Protein AF-A0A7S0WSQ5-F1 (afdb_monomer)

Mean predicted aligned error: 12.62 Å

InterPro domains:
  IPR000182 GNAT domain [PF00583] (104-214)
  IPR000182 GNAT domain [PS51186] (55-239)
  IPR016181 Acyl-CoA N-acyltransferase [SSF55729] (31-222)

Nearest PDB structures (foldseek):
  7kwj-assembly1_B  TM=7.063E-01  e=4.284E-10  Vibrio cholerae O1 biovar El Tor str. N16961
  7kwq-assembly1_A  TM=6.666E-01  e=1.105E-09  Vibrio cholerae O1 biovar El Tor str. N16961
  3owc-assembly2_B  TM=7.943E-01  e=2.949E-08  Pseudomonas aeruginosa PAO1
  4oae-assembly1_A  TM=7.159E-01  e=1.183E-07  Pseudomonas aeruginosa PAO1
  6wf5-assembly1_A  TM=6.940E-01  e=5.234E-06  Homo sapiens

Sequence (251 aa):
MIGSHRLPCVSYRRACYAPFSSAHPNVQCQQRARRQARVLCSAAAVDAGTEAGSVTIRPVTEKGELQHVARLRAEAYYEDDRSRFVETFKRQFVAQEVESLQQRTTPQKPGKAPPCECMVALSAEEQEVVGCIDIRLPARATGVHPQGVPPAEEGGVYILNVVVHEDRRGQGVGKALMRAAMARSFSAWQADALYTHVEADNEVAYRLYKSCGFEDHSEERKFSGATDLGRLVLLKALPPSAPAAAAPPPS

Secondary structure (DSSP, 8-state):
--------S------------------------------------------SS-EEEEE--SHHHHHHHHHHHHHHHTTT---TTHHHHHHHHHHHHHHHHHHHHS-SSTTSPPSEEEEEEEETTT--EEEEEEEEPPHHHHSSPPTTS-TT-TTEEEEEEEEE-GGGTTTTHHHHHHHHHHHHHHHHH--SEEEEEEETT-HHHHHHHHHTT-EE-GGG---TTS-STT-EEEEEEPPPPPPPPPPPPP-

Organism: NCBI:txid1034604

Structure (mmCIF, N/CA/C/O backbone):
data_AF-A0A7S0WSQ5-F1
#
_entry.id   AF-A0A7S0WSQ5-F1
#
loop_
_atom_site.group_PDB
_atom_site.id
_atom_site.type_symbol
_atom_site.label_atom_id
_atom_site.label_alt_id
_atom_site.label_comp_id
_atom_site.label_asym_id
_atom_site.label_entity_id
_atom_site.label_seq_id
_atom_site.pdbx_PDB_ins_code
_atom_site.Cartn_x
_atom_site.Cartn_y
_atom_site.Cartn_z
_atom_site.occupancy
_atom_site.B_iso_or_equiv
_atom_site.auth_seq_id
_atom_site.auth_comp_id
_atom_site.auth_asym_id
_atom_site.auth_atom_id
_atom_site.pdbx_PDB_model_num
ATOM 1 N N . MET A 1 1 ? 7.238 -15.782 36.004 1.00 29.31 1 MET A N 1
ATOM 2 C CA . MET A 1 1 ? 6.903 -16.443 34.726 1.00 29.31 1 MET A CA 1
ATOM 3 C C . MET A 1 1 ? 6.497 -15.353 33.750 1.00 29.31 1 MET A C 1
ATOM 5 O O . MET A 1 1 ? 5.408 -14.814 33.876 1.00 29.31 1 MET A O 1
ATOM 9 N N . ILE A 1 2 ? 7.433 -14.915 32.910 1.00 27.42 2 ILE A N 1
ATOM 10 C CA . ILE A 1 2 ? 7.270 -13.756 32.022 1.00 27.42 2 ILE A CA 1
ATOM 11 C C . ILE A 1 2 ? 6.805 -14.294 30.669 1.00 27.42 2 ILE A C 1
ATOM 13 O O . ILE A 1 2 ? 7.511 -15.085 30.046 1.00 27.42 2 ILE A O 1
ATOM 17 N N . GLY A 1 3 ? 5.588 -13.922 30.273 1.00 24.59 3 GLY A N 1
ATOM 18 C CA . GLY A 1 3 ? 4.990 -14.303 29.000 1.00 24.59 3 GLY A CA 1
ATOM 19 C C . GLY A 1 3 ? 5.747 -13.669 27.839 1.00 24.59 3 GLY A C 1
ATOM 20 O O . GLY A 1 3 ? 5.897 -12.453 27.769 1.00 24.59 3 GLY A O 1
ATOM 21 N N . SER A 1 4 ? 6.243 -14.517 26.944 1.00 27.22 4 SER A N 1
ATOM 22 C CA . SER A 1 4 ? 6.840 -14.129 25.671 1.00 27.22 4 SER A CA 1
ATOM 23 C C . SER A 1 4 ? 5.744 -13.537 24.777 1.00 27.22 4 SER A C 1
ATOM 25 O O . SER A 1 4 ? 4.830 -14.246 24.354 1.00 27.22 4 SER A O 1
ATOM 27 N N . HIS A 1 5 ? 5.794 -12.221 24.560 1.00 29.22 5 HIS A N 1
ATOM 28 C CA . HIS A 1 5 ? 4.875 -11.514 23.673 1.00 29.22 5 HIS A CA 1
ATOM 29 C C . HIS A 1 5 ? 5.175 -11.890 22.217 1.00 29.22 5 HIS A C 1
ATOM 31 O O . HIS A 1 5 ? 6.272 -11.653 21.710 1.00 29.22 5 HIS A O 1
ATOM 37 N N . ARG A 1 6 ? 4.186 -12.517 21.575 1.00 29.98 6 ARG A N 1
ATOM 38 C CA . ARG A 1 6 ? 4.167 -12.863 20.151 1.00 29.98 6 ARG A CA 1
ATOM 39 C C . ARG A 1 6 ? 3.924 -11.594 19.329 1.00 29.98 6 ARG A C 1
ATOM 41 O O . ARG A 1 6 ? 3.044 -10.816 19.676 1.00 29.98 6 ARG A O 1
ATOM 48 N N . LEU A 1 7 ? 4.683 -11.419 18.250 1.00 27.48 7 LEU A N 1
ATOM 49 C CA . LEU A 1 7 ? 4.465 -10.402 17.219 1.00 27.48 7 LEU A CA 1
ATOM 50 C C . LEU A 1 7 ? 4.028 -11.121 15.934 1.00 27.48 7 LEU A C 1
ATOM 52 O O . LEU A 1 7 ? 4.832 -11.899 15.417 1.00 27.48 7 LEU A O 1
ATOM 56 N N . PRO A 1 8 ? 2.822 -10.874 15.402 1.00 31.22 8 PRO A N 1
ATOM 57 C CA . PRO A 1 8 ? 2.526 -11.123 14.002 1.00 31.22 8 PRO A CA 1
ATOM 58 C C . PRO A 1 8 ? 2.349 -9.803 13.228 1.00 31.22 8 PRO A C 1
ATOM 60 O O . PRO A 1 8 ? 1.837 -8.818 13.747 1.00 31.22 8 PRO A O 1
ATOM 63 N N . CYS A 1 9 ? 2.759 -9.842 11.960 1.00 26.73 9 CYS A N 1
ATOM 64 C CA . CYS A 1 9 ? 2.595 -8.842 10.900 1.00 26.73 9 CYS A CA 1
ATOM 65 C C . CYS A 1 9 ? 3.430 -7.541 10.941 1.00 26.73 9 CYS A C 1
ATOM 67 O O . CYS A 1 9 ? 3.243 -6.630 11.738 1.00 26.73 9 CYS A O 1
ATOM 69 N N . VAL A 1 10 ? 4.272 -7.440 9.903 1.00 34.59 10 VAL A N 1
ATOM 70 C CA . VAL A 1 10 ? 5.041 -6.281 9.429 1.00 34.59 10 VAL A CA 1
ATOM 71 C C . VAL A 1 10 ? 6.219 -5.913 10.326 1.00 34.59 10 VAL A C 1
ATOM 73 O O . VAL A 1 10 ? 6.141 -5.105 11.246 1.00 34.59 10 VAL A O 1
ATOM 76 N N . SER A 1 11 ? 7.371 -6.485 9.975 1.00 28.78 11 SER A N 1
ATOM 77 C CA . SER A 1 11 ? 8.701 -6.072 10.417 1.00 28.78 11 SER A CA 1
ATOM 78 C C . SER A 1 11 ? 8.912 -4.549 10.301 1.00 28.78 11 SER A C 1
ATOM 80 O O . SER A 1 11 ? 9.511 -4.053 9.348 1.00 28.78 11 SER A O 1
ATOM 82 N N . TYR A 1 12 ? 8.561 -3.818 11.358 1.00 29.83 12 TYR A N 1
ATOM 83 C CA . TYR A 1 12 ? 9.266 -2.614 11.794 1.00 29.83 12 TYR A CA 1
ATOM 84 C C . TYR A 1 12 ? 10.523 -3.047 12.574 1.00 29.83 12 TYR A C 1
ATOM 86 O O . TYR A 1 12 ? 10.759 -2.660 13.719 1.00 29.83 12 TYR A O 1
ATOM 94 N N . ARG A 1 13 ? 11.368 -3.911 11.987 1.00 25.02 13 ARG A N 1
ATOM 95 C CA . ARG A 1 13 ? 12.716 -4.106 12.529 1.00 25.02 13 ARG A CA 1
ATOM 96 C C . ARG A 1 13 ? 13.475 -2.801 12.324 1.00 25.02 13 ARG A C 1
ATOM 98 O O . ARG A 1 13 ? 13.777 -2.439 11.194 1.00 25.02 13 ARG A O 1
ATOM 105 N N . ARG A 1 14 ? 13.757 -2.122 13.444 1.00 27.03 14 ARG A N 1
ATOM 106 C CA . ARG A 1 14 ? 14.835 -1.142 13.667 1.00 27.03 14 ARG A CA 1
ATOM 107 C C . ARG A 1 14 ? 15.823 -1.058 12.491 1.00 27.03 14 ARG A C 1
ATOM 109 O O . ARG A 1 14 ? 16.858 -1.718 12.498 1.00 27.03 14 ARG A O 1
ATOM 116 N N . ALA A 1 15 ? 15.533 -0.192 11.529 1.00 24.61 15 ALA A N 1
ATOM 117 C CA . ALA A 1 15 ? 16.529 0.356 10.627 1.00 24.61 15 ALA A CA 1
ATOM 118 C C . ALA A 1 15 ? 16.772 1.804 11.071 1.00 24.61 15 ALA A C 1
ATOM 120 O O . ALA A 1 15 ? 16.002 2.705 10.767 1.00 24.61 15 ALA A O 1
ATOM 121 N N . CYS A 1 16 ? 17.824 1.967 11.875 1.00 25.77 16 CYS A N 1
ATOM 122 C CA . CYS A 1 16 ? 18.629 3.182 12.000 1.00 25.77 16 CYS A CA 1
ATOM 123 C C . CYS A 1 16 ? 17.903 4.504 12.331 1.00 25.77 16 CYS A C 1
ATOM 125 O O . CYS A 1 16 ? 17.900 5.430 11.529 1.00 25.77 16 CYS A O 1
ATOM 127 N N . TYR A 1 17 ? 17.428 4.655 13.572 1.00 24.66 17 TYR A N 1
ATOM 128 C CA . TYR A 1 17 ? 17.437 5.969 14.231 1.00 24.66 17 TYR A CA 1
ATOM 129 C C . TYR A 1 17 ? 18.729 6.066 15.051 1.00 24.66 17 TYR A C 1
ATOM 131 O O . TYR A 1 17 ? 18.824 5.510 16.145 1.00 24.66 17 TYR A O 1
ATOM 139 N N . A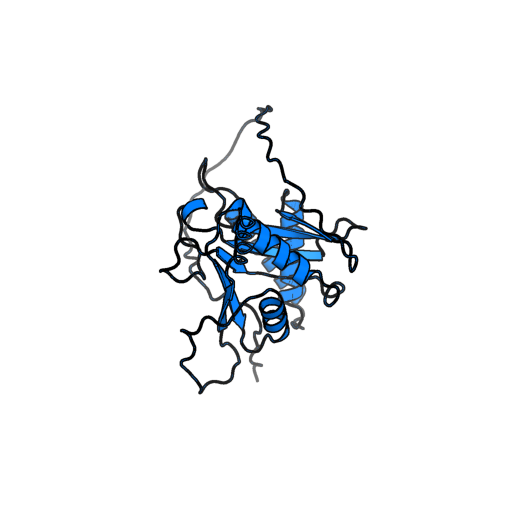LA A 1 18 ? 19.752 6.718 14.499 1.00 25.06 18 ALA A N 1
ATOM 140 C CA . ALA A 1 18 ? 20.847 7.245 15.306 1.00 25.06 18 ALA A CA 1
ATOM 141 C C . ALA A 1 18 ? 20.402 8.617 15.851 1.00 25.06 18 ALA A C 1
ATOM 143 O O . ALA A 1 18 ? 19.871 9.418 15.078 1.00 25.06 18 ALA A O 1
ATOM 144 N N . PRO A 1 19 ? 20.565 8.911 17.152 1.00 25.50 19 PRO A N 1
ATOM 145 C CA . PRO A 1 19 ? 20.177 10.201 17.703 1.00 25.50 19 PRO A CA 1
ATOM 146 C C . PRO A 1 19 ? 21.179 11.267 17.249 1.00 25.50 19 PRO A C 1
ATOM 148 O O . PRO A 1 19 ? 22.351 11.224 17.619 1.00 25.50 19 PRO A O 1
ATOM 151 N N . PHE A 1 20 ? 20.724 12.235 16.452 1.00 26.08 20 PHE A N 1
ATOM 152 C CA . PHE A 1 20 ? 21.489 13.456 16.221 1.00 26.08 20 PHE A CA 1
ATOM 153 C C . PHE A 1 20 ? 21.273 14.388 17.418 1.00 26.08 20 PHE A C 1
ATOM 155 O O . PHE A 1 20 ? 20.157 14.831 17.692 1.00 26.08 20 PHE A O 1
ATOM 162 N N . SER A 1 21 ? 22.346 14.613 18.173 1.00 25.95 21 SER A N 1
ATOM 163 C CA . SER A 1 21 ? 22.372 15.464 19.359 1.00 25.95 21 SER A CA 1
ATOM 164 C C . SER A 1 21 ? 22.319 16.947 18.983 1.00 25.95 21 SER A C 1
ATOM 166 O O . SER A 1 21 ? 23.101 17.410 18.161 1.00 25.95 21 SER A O 1
ATOM 168 N N . SER A 1 22 ? 21.420 17.663 19.665 1.00 27.59 22 SER A N 1
ATOM 169 C CA . SER A 1 22 ? 21.508 19.059 20.128 1.00 27.59 22 SER A CA 1
ATOM 170 C C . SER A 1 22 ? 22.076 20.140 19.193 1.00 27.59 22 SER A C 1
ATOM 172 O O . SER A 1 22 ? 23.289 20.266 19.060 1.00 27.59 22 SER A O 1
ATOM 174 N N . ALA A 1 23 ? 21.206 21.051 18.744 1.00 25.94 23 ALA A N 1
ATOM 175 C CA . ALA A 1 23 ? 21.328 22.492 19.019 1.00 25.94 23 ALA A CA 1
ATOM 176 C C . ALA A 1 23 ? 20.138 23.256 18.409 1.00 25.94 23 ALA A C 1
ATOM 178 O O . ALA A 1 23 ? 19.983 23.326 17.193 1.00 25.94 23 ALA A O 1
ATOM 179 N N . HIS A 1 24 ? 19.312 23.864 19.262 1.00 25.75 24 HIS A N 1
ATOM 180 C CA . HIS A 1 24 ? 18.508 25.028 18.879 1.00 25.75 24 HIS A CA 1
ATOM 181 C C . HIS A 1 24 ? 19.411 26.274 18.862 1.00 25.75 24 HIS A C 1
ATOM 183 O O . HIS A 1 24 ? 20.369 26.335 19.636 1.00 25.75 24 HIS A O 1
ATOM 189 N N . PRO A 1 25 ? 19.086 27.290 18.044 1.00 29.23 25 PRO A N 1
ATOM 190 C CA . PRO A 1 25 ? 18.385 28.434 18.629 1.00 29.23 25 PRO A CA 1
ATOM 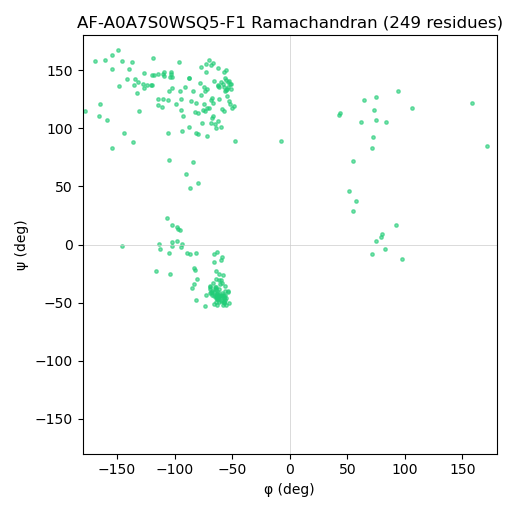191 C C . PRO A 1 25 ? 17.278 29.058 17.751 1.00 29.23 25 PRO A C 1
ATOM 193 O O . PRO A 1 25 ? 17.389 29.179 16.539 1.00 29.23 25 PRO A O 1
ATOM 196 N N . ASN A 1 26 ? 16.220 29.469 18.456 1.00 23.97 26 ASN A N 1
ATOM 197 C CA . ASN A 1 26 ? 15.433 30.707 18.359 1.00 23.97 26 ASN A CA 1
ATOM 198 C C . ASN A 1 26 ? 14.992 31.316 17.002 1.00 23.97 26 ASN A C 1
ATOM 200 O O . ASN A 1 26 ? 15.761 31.958 16.303 1.00 23.97 26 ASN A O 1
ATOM 204 N N . VAL A 1 27 ? 13.662 31.281 16.820 1.00 25.94 27 VAL A N 1
ATOM 205 C CA . VAL A 1 27 ? 12.727 32.435 16.817 1.00 25.94 27 VAL A CA 1
ATOM 206 C C . VAL A 1 27 ? 12.660 33.404 15.616 1.00 25.94 27 VAL A C 1
ATOM 208 O O . VAL A 1 27 ? 13.595 34.110 15.272 1.00 25.94 27 VAL A O 1
ATOM 211 N N . GLN A 1 28 ? 11.398 33.536 15.174 1.00 23.83 28 GLN A N 1
ATOM 212 C CA . GLN A 1 28 ? 10.678 34.698 14.625 1.00 23.83 28 GLN A CA 1
ATOM 213 C C . GLN A 1 28 ? 10.589 34.949 13.111 1.00 23.83 28 GLN A C 1
ATOM 215 O O . GLN A 1 28 ? 11.564 35.125 12.398 1.00 23.83 28 GLN A O 1
ATOM 220 N N . CYS A 1 29 ? 9.325 35.213 12.750 1.00 21.28 29 CYS A N 1
ATOM 221 C CA . CYS A 1 29 ? 8.840 36.354 11.964 1.00 21.28 29 CYS A CA 1
ATOM 222 C C . CYS A 1 29 ? 8.417 36.128 10.500 1.00 21.28 29 CYS A C 1
ATOM 224 O O . CYS A 1 29 ? 9.234 35.920 9.618 1.00 21.28 29 CYS A O 1
ATOM 226 N N . GLN A 1 30 ? 7.116 36.401 10.296 1.00 24.98 30 GLN A N 1
ATOM 227 C CA . GLN A 1 30 ? 6.469 37.021 9.123 1.00 24.98 30 GLN A CA 1
ATOM 228 C C . GLN A 1 30 ? 6.137 36.082 7.950 1.00 24.98 30 GLN A C 1
ATOM 230 O O . GLN A 1 30 ? 6.994 35.506 7.304 1.00 24.98 30 GLN A O 1
ATOM 235 N N . GLN A 1 31 ? 4.864 35.719 7.758 1.00 24.16 31 GLN A N 1
ATOM 236 C CA . GLN A 1 31 ? 3.776 36.496 7.134 1.00 24.16 31 GLN A CA 1
ATOM 237 C C . GLN A 1 31 ? 3.984 36.822 5.641 1.00 24.16 31 GLN A C 1
ATOM 239 O O . GLN A 1 31 ? 4.889 37.552 5.270 1.00 24.16 31 GLN A O 1
ATOM 244 N N . ARG A 1 32 ? 2.974 36.400 4.855 1.00 22.05 32 ARG A N 1
ATOM 245 C CA . ARG A 1 32 ? 2.567 36.838 3.501 1.00 22.05 32 ARG A CA 1
ATOM 246 C C . ARG A 1 32 ? 3.416 36.382 2.304 1.00 22.05 32 ARG A C 1
ATOM 248 O O . ARG A 1 32 ? 4.389 37.024 1.951 1.00 22.05 32 ARG A O 1
ATOM 255 N N . ALA A 1 33 ? 2.856 35.446 1.531 1.00 22.33 33 ALA A N 1
ATOM 256 C CA . ALA A 1 33 ? 2.500 35.702 0.127 1.00 22.33 33 ALA A CA 1
ATOM 257 C C . ALA A 1 33 ? 1.563 34.606 -0.419 1.00 22.33 33 ALA A C 1
ATOM 259 O O . ALA A 1 33 ? 1.952 33.463 -0.638 1.00 22.33 33 ALA A O 1
ATOM 260 N N . ARG A 1 34 ? 0.302 34.979 -0.664 1.00 24.59 34 ARG A N 1
ATOM 261 C CA . ARG A 1 34 ? -0.587 34.286 -1.605 1.00 24.59 34 ARG A CA 1
ATOM 262 C C . ARG A 1 34 ? -0.099 34.595 -3.026 1.00 24.59 34 ARG A C 1
ATOM 264 O O . ARG A 1 34 ? 0.035 35.776 -3.326 1.00 24.59 34 ARG A O 1
ATOM 271 N N . ARG A 1 35 ? 0.007 33.586 -3.899 1.00 20.69 35 ARG A N 1
ATOM 272 C CA . ARG A 1 35 ? -0.681 33.482 -5.213 1.00 20.69 35 ARG A CA 1
ATOM 273 C C . ARG A 1 35 ? 0.041 32.513 -6.165 1.00 20.69 35 ARG A C 1
ATOM 275 O O . ARG A 1 35 ? 1.173 32.739 -6.550 1.00 20.69 35 ARG A O 1
ATOM 282 N N . GLN A 1 36 ? -0.737 31.513 -6.585 1.00 25.30 36 GLN A N 1
ATOM 283 C CA . GLN A 1 36 ? -0.840 30.959 -7.941 1.00 25.30 36 GLN A CA 1
ATOM 284 C C . GLN A 1 36 ? 0.399 30.317 -8.588 1.00 25.30 36 GLN A C 1
ATOM 286 O O . GLN A 1 36 ? 1.209 30.981 -9.216 1.00 25.30 36 GLN A O 1
ATOM 291 N N . ALA A 1 37 ? 0.377 28.984 -8.635 1.00 22.08 37 ALA A N 1
ATOM 292 C CA . ALA A 1 37 ? 0.707 28.234 -9.846 1.00 22.08 37 ALA A CA 1
ATOM 293 C C . ALA A 1 37 ? -0.197 26.993 -9.901 1.00 22.08 37 ALA A C 1
ATOM 295 O O . ALA A 1 37 ? 0.033 25.982 -9.243 1.00 22.08 37 ALA A O 1
ATOM 296 N N . ARG A 1 38 ? -1.303 27.129 -10.634 1.00 24.83 38 ARG A N 1
ATOM 297 C CA . ARG A 1 38 ? -2.255 26.064 -10.947 1.00 24.83 38 ARG A CA 1
ATOM 298 C C . ARG A 1 38 ? -1.642 25.262 -12.096 1.00 24.83 38 ARG A C 1
ATOM 300 O O . ARG A 1 38 ? -1.768 25.673 -13.243 1.00 24.83 38 ARG A O 1
ATOM 307 N N . VAL A 1 39 ? -0.949 24.167 -11.797 1.00 24.73 39 VAL A N 1
ATOM 308 C CA . VAL A 1 39 ? -0.574 23.180 -12.820 1.00 24.73 39 VAL A CA 1
ATOM 309 C C . VAL A 1 39 ? -1.671 22.125 -12.835 1.00 24.73 39 VAL A C 1
ATOM 311 O O . VAL A 1 39 ? -1.889 21.410 -11.860 1.00 24.73 39 VAL A O 1
ATOM 314 N N . LEU A 1 40 ? -2.429 22.126 -13.927 1.00 23.92 40 LEU A N 1
ATOM 315 C CA . LEU A 1 40 ? -3.509 21.194 -14.216 1.00 23.92 40 LEU A CA 1
ATOM 316 C C . LEU A 1 40 ? -2.932 19.777 -14.312 1.00 23.92 40 LEU A C 1
ATOM 318 O O . LEU A 1 40 ? -2.279 19.434 -15.290 1.00 23.92 40 LEU A O 1
ATOM 322 N N . CYS A 1 41 ? -3.186 18.960 -13.296 1.00 21.55 41 CYS A N 1
ATOM 323 C CA . CYS A 1 41 ? -3.049 17.516 -13.394 1.00 21.55 41 CYS A CA 1
ATOM 324 C C . CYS A 1 41 ? -4.398 17.001 -13.911 1.00 21.55 41 CYS A C 1
ATOM 326 O O . CYS A 1 41 ? -5.372 16.973 -13.157 1.00 21.55 41 CYS A O 1
ATOM 328 N N . SER A 1 42 ? -4.503 16.678 -15.202 1.00 25.00 42 SER A N 1
ATOM 329 C CA . SER A 1 42 ? -5.686 15.981 -15.708 1.00 25.00 42 SER A CA 1
ATOM 330 C C . SER A 1 42 ? -5.632 14.545 -15.193 1.00 25.00 42 SER A C 1
ATOM 332 O O . SER A 1 42 ? -4.991 13.676 -15.783 1.00 25.00 42 SER A O 1
ATOM 334 N N . ALA A 1 43 ? -6.280 14.305 -14.057 1.00 28.66 43 ALA A N 1
ATOM 335 C CA . ALA A 1 43 ? -6.676 12.967 -13.668 1.00 28.66 43 ALA A CA 1
ATOM 336 C C . ALA A 1 43 ? -7.697 12.492 -14.707 1.00 28.66 43 ALA A C 1
ATOM 338 O O . ALA A 1 43 ? -8.855 12.904 -14.682 1.00 28.66 43 ALA A O 1
ATOM 339 N N . ALA A 1 44 ? -7.257 11.672 -15.659 1.00 26.05 44 ALA A N 1
ATOM 340 C CA . ALA A 1 44 ? -8.187 10.846 -16.404 1.00 26.05 44 ALA A CA 1
ATOM 341 C C . ALA A 1 44 ? -8.792 9.871 -15.389 1.00 26.05 44 ALA A C 1
ATOM 343 O O . ALA A 1 44 ? -8.119 8.960 -14.904 1.00 26.05 44 ALA A O 1
ATOM 344 N N . ALA A 1 45 ? -10.032 10.152 -14.997 1.00 31.05 45 ALA A N 1
ATOM 345 C CA . ALA A 1 45 ? -10.865 9.237 -14.248 1.00 31.05 45 ALA A CA 1
ATOM 346 C C . ALA A 1 45 ? -10.978 7.944 -15.060 1.00 31.05 45 ALA A C 1
ATOM 348 O O . ALA A 1 45 ? -11.506 7.944 -16.171 1.00 31.05 45 ALA A O 1
ATOM 349 N N . VAL A 1 46 ? -10.433 6.856 -14.526 1.00 36.50 46 VAL A N 1
ATOM 350 C CA . VAL A 1 46 ? -10.754 5.520 -15.014 1.00 36.50 46 VAL A CA 1
ATOM 351 C C . VAL A 1 46 ? -12.069 5.121 -14.366 1.00 36.50 46 VAL A C 1
ATOM 353 O O . VAL A 1 46 ? -12.112 4.703 -13.211 1.00 36.50 46 VAL A O 1
ATOM 356 N N . ASP A 1 47 ? -13.141 5.343 -15.117 1.00 33.53 47 ASP A N 1
ATOM 357 C CA . ASP A 1 47 ? -14.453 4.785 -14.843 1.00 33.53 47 ASP A CA 1
ATOM 358 C C . ASP A 1 47 ? -14.436 3.297 -15.220 1.00 33.53 47 ASP A C 1
ATOM 360 O O . ASP A 1 47 ? -14.113 2.925 -16.350 1.00 33.53 47 ASP A O 1
ATOM 364 N N . ALA A 1 48 ? -14.714 2.442 -14.242 1.00 34.19 48 ALA A N 1
ATOM 365 C CA . ALA A 1 48 ? -14.953 1.019 -14.433 1.00 34.19 48 ALA A CA 1
ATOM 366 C C . ALA A 1 48 ? -15.824 0.530 -13.272 1.00 34.19 48 ALA A C 1
ATOM 368 O O . ALA A 1 48 ? -15.332 0.036 -12.254 1.00 34.19 48 ALA A O 1
ATOM 369 N N . GLY A 1 49 ? -17.133 0.734 -13.416 1.00 31.02 49 GLY A N 1
ATOM 370 C CA . GLY A 1 49 ? -18.133 0.312 -12.448 1.00 31.02 49 GLY A CA 1
ATOM 371 C C . GLY A 1 49 ? -18.151 -1.200 -12.208 1.00 31.02 49 GLY A C 1
ATOM 372 O O . GLY A 1 49 ? -18.055 -1.999 -13.137 1.00 31.02 49 GLY A O 1
ATOM 373 N N . THR A 1 50 ? -18.316 -1.579 -10.941 1.00 34.00 50 THR A N 1
ATOM 374 C CA . THR A 1 50 ? -19.172 -2.678 -10.460 1.00 34.00 50 THR A CA 1
ATOM 375 C C . THR A 1 50 ? -19.339 -2.481 -8.950 1.00 34.00 50 THR A C 1
ATOM 377 O O . THR A 1 50 ? -18.349 -2.430 -8.221 1.00 34.00 50 THR A O 1
ATOM 380 N N . GLU A 1 51 ? -20.581 -2.330 -8.489 1.00 45.50 51 GLU A N 1
ATOM 381 C CA . GLU A 1 51 ? -20.912 -2.078 -7.087 1.00 45.50 51 GLU A CA 1
ATOM 382 C C . GLU A 1 51 ? -20.695 -3.308 -6.195 1.00 45.50 51 GLU A C 1
ATOM 384 O O . GLU A 1 51 ? -21.356 -4.334 -6.341 1.00 45.50 51 GLU A O 1
ATOM 389 N N . ALA A 1 52 ? -19.781 -3.159 -5.238 1.00 36.84 52 ALA A N 1
ATOM 390 C CA . ALA A 1 52 ? -19.818 -3.759 -3.908 1.00 36.84 52 ALA A CA 1
ATOM 391 C C . ALA A 1 52 ? -18.897 -2.906 -3.017 1.00 36.84 52 ALA A C 1
ATOM 393 O O . ALA A 1 52 ? -17.682 -2.902 -3.207 1.00 36.84 52 ALA A O 1
ATOM 394 N N . GLY A 1 53 ? -19.497 -2.118 -2.117 1.00 56.41 53 GLY A N 1
ATOM 395 C CA . GLY A 1 53 ? -18.819 -1.139 -1.260 1.00 56.41 53 GLY A CA 1
ATOM 396 C C . GLY A 1 53 ? -18.315 0.081 -2.036 1.00 56.41 53 GLY A C 1
ATOM 397 O O . GLY A 1 53 ? -17.147 0.126 -2.407 1.00 56.41 53 GLY A O 1
ATOM 398 N N . SER A 1 54 ? -19.175 1.076 -2.283 1.00 79.44 54 SER A N 1
ATOM 399 C CA . SER A 1 54 ? -18.803 2.305 -2.998 1.00 79.44 54 SER A CA 1
ATOM 400 C C . SER A 1 54 ? -17.684 3.040 -2.249 1.00 79.44 54 SER A C 1
ATOM 402 O O . SER A 1 54 ? -17.884 3.680 -1.213 1.00 79.44 54 SER A O 1
ATOM 404 N N . VAL A 1 55 ? -16.456 2.878 -2.743 1.00 93.56 55 VAL A N 1
ATOM 405 C CA . VAL A 1 55 ? -15.285 3.586 -2.237 1.00 93.56 55 VAL A CA 1
ATOM 406 C C . VAL A 1 55 ? -14.660 4.403 -3.348 1.00 93.56 55 VAL A C 1
ATOM 408 O O . VAL A 1 55 ? -14.489 3.928 -4.470 1.00 93.56 55 VAL A O 1
ATOM 411 N N . THR A 1 56 ? -14.276 5.628 -3.015 1.00 95.19 56 THR A N 1
ATOM 412 C CA .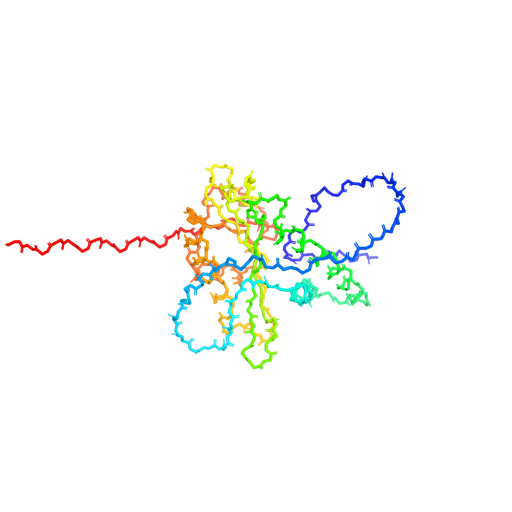 THR A 1 56 ? -13.475 6.470 -3.901 1.00 95.19 56 THR A CA 1
ATOM 413 C C . THR A 1 56 ? -12.015 6.292 -3.533 1.00 95.19 56 THR A C 1
ATOM 415 O O . THR A 1 56 ? -11.645 6.485 -2.376 1.00 95.19 56 THR A O 1
ATOM 418 N N . ILE A 1 57 ? -11.175 5.931 -4.504 1.00 97.12 57 ILE A N 1
ATOM 419 C CA . ILE A 1 57 ? -9.747 5.711 -4.267 1.00 97.12 57 ILE A CA 1
ATOM 420 C C . ILE A 1 57 ? -8.928 6.814 -4.918 1.00 97.12 57 ILE A C 1
ATOM 422 O O . ILE A 1 57 ? -9.024 7.051 -6.121 1.00 97.12 57 ILE A O 1
ATOM 426 N N . ARG A 1 58 ? -8.088 7.474 -4.120 1.00 96.19 58 ARG A N 1
ATOM 427 C CA . ARG A 1 58 ? -7.201 8.541 -4.595 1.00 96.19 58 ARG A CA 1
ATOM 428 C C . ARG A 1 58 ? -5.962 8.694 -3.713 1.00 96.19 58 ARG A C 1
ATOM 430 O O . ARG A 1 58 ? -5.972 8.226 -2.575 1.00 96.19 58 ARG A O 1
ATOM 437 N N . PRO A 1 59 ? -4.904 9.368 -4.199 1.00 97.00 59 PRO A N 1
ATOM 438 C CA . PRO A 1 59 ? -3.820 9.818 -3.337 1.00 97.00 59 PRO A CA 1
ATOM 439 C C . PRO A 1 59 ? -4.336 10.690 -2.185 1.00 97.00 59 PRO A C 1
ATOM 441 O O . PRO A 1 59 ? -5.337 11.405 -2.330 1.00 97.00 59 PRO A O 1
ATOM 444 N N . VAL A 1 60 ? -3.632 10.649 -1.057 1.00 95.69 60 VAL A N 1
ATOM 445 C CA . VAL A 1 60 ? -3.835 11.596 0.042 1.00 95.69 60 VAL A CA 1
ATOM 446 C C . VAL A 1 60 ? -3.543 13.015 -0.446 1.00 95.69 60 VAL A C 1
ATOM 448 O O . VAL A 1 60 ? -2.548 13.259 -1.129 1.00 95.69 60 VAL A O 1
ATOM 451 N N . THR A 1 61 ? -4.414 13.954 -0.085 1.00 90.25 61 THR A N 1
ATOM 452 C CA . THR A 1 61 ? -4.335 15.360 -0.509 1.00 90.25 61 THR A CA 1
ATOM 453 C C . THR A 1 61 ? -4.113 16.325 0.647 1.00 90.25 61 THR A C 1
ATOM 455 O O . THR A 1 61 ? -3.578 17.415 0.440 1.00 90.25 61 THR A O 1
ATOM 458 N N . GLU A 1 62 ? -4.463 15.927 1.869 1.00 88.88 62 GLU A N 1
ATOM 459 C CA . GLU A 1 62 ? -4.358 16.784 3.044 1.00 88.88 62 GLU A CA 1
ATOM 460 C C . GLU A 1 62 ? -3.792 16.056 4.264 1.00 88.88 62 GLU A C 1
ATOM 462 O O . GLU A 1 62 ? -3.862 14.837 4.411 1.00 88.88 62 GLU A O 1
ATOM 467 N N . LYS A 1 63 ? -3.237 16.838 5.194 1.00 86.75 63 LYS A N 1
ATOM 468 C CA . LYS A 1 63 ? -2.628 16.307 6.418 1.00 86.75 63 LYS A CA 1
ATOM 469 C C . LYS A 1 63 ? -3.642 15.599 7.328 1.00 86.75 63 LYS A C 1
ATOM 471 O O . LYS A 1 63 ? -3.256 14.686 8.054 1.00 86.75 63 LYS A O 1
ATOM 476 N N . GLY A 1 64 ? -4.912 16.014 7.301 1.00 90.00 64 GLY A N 1
ATOM 477 C CA . GLY A 1 64 ? -5.985 15.378 8.070 1.00 90.00 64 GLY A CA 1
ATOM 478 C C . GLY A 1 64 ? -6.139 13.899 7.715 1.00 90.00 64 GLY A C 1
ATOM 479 O O . GLY A 1 64 ? -6.222 13.054 8.601 1.00 90.00 64 GLY A O 1
ATOM 480 N N . GLU A 1 65 ? -6.056 13.553 6.433 1.00 94.00 65 GLU A N 1
ATOM 481 C CA . GLU A 1 65 ? -6.130 12.165 5.964 1.00 94.00 65 GLU A CA 1
ATOM 482 C C . GLU A 1 65 ? -4.952 11.319 6.448 1.00 94.00 65 GLU A C 1
ATOM 484 O O . GLU A 1 65 ? -5.147 10.167 6.822 1.00 94.00 65 GLU A O 1
ATOM 489 N N . LEU A 1 66 ? -3.742 11.889 6.535 1.00 95.81 66 LEU A N 1
ATOM 490 C CA . LEU A 1 66 ? -2.585 11.176 7.094 1.00 95.81 66 LEU A CA 1
ATOM 491 C C . LEU A 1 66 ? -2.816 10.762 8.552 1.00 95.81 66 LEU A C 1
ATOM 493 O O . LEU A 1 66 ? -2.358 9.700 8.964 1.00 95.81 66 LEU A O 1
ATOM 497 N N . GLN A 1 67 ? -3.552 11.566 9.327 1.00 96.56 67 GLN A N 1
ATOM 498 C CA . GLN A 1 67 ? -3.931 11.200 10.694 1.00 96.56 67 GLN A CA 1
ATOM 499 C C . GLN A 1 67 ? -4.910 10.024 10.720 1.00 96.56 67 GLN A C 1
ATOM 501 O O . GLN A 1 67 ? -4.762 9.148 11.568 1.00 96.56 67 GLN A O 1
ATOM 506 N N . HIS A 1 68 ? -5.873 9.977 9.798 1.00 96.62 68 HIS A N 1
ATOM 507 C CA . HIS A 1 68 ? -6.810 8.856 9.689 1.00 96.62 68 HIS A CA 1
ATOM 508 C C . HIS A 1 68 ? -6.098 7.576 9.235 1.00 96.62 68 HIS A C 1
ATOM 510 O O . HIS A 1 68 ? -6.264 6.533 9.856 1.00 96.62 68 HIS A O 1
ATOM 516 N N . VAL A 1 69 ? -5.208 7.667 8.240 1.00 98.06 69 VAL A N 1
ATOM 517 C CA . VAL A 1 69 ? -4.356 6.546 7.805 1.00 98.06 69 VAL A CA 1
ATOM 518 C C . VAL A 1 69 ? -3.521 6.001 8.964 1.00 98.06 69 VAL A C 1
ATOM 520 O O . VAL A 1 69 ? -3.454 4.790 9.169 1.00 98.06 69 VAL A O 1
ATOM 523 N N . ALA A 1 70 ? -2.894 6.884 9.742 1.00 97.88 70 ALA A N 1
ATOM 524 C CA . ALA A 1 70 ? -2.081 6.486 10.883 1.00 97.88 70 ALA A CA 1
ATOM 525 C C . ALA A 1 70 ? -2.908 5.802 11.987 1.00 97.88 70 ALA A C 1
ATOM 527 O O . ALA A 1 70 ? -2.438 4.829 12.575 1.00 97.88 70 ALA A O 1
ATOM 528 N N . ARG A 1 71 ? -4.137 6.274 12.250 1.00 97.38 71 ARG A N 1
ATOM 529 C CA . ARG A 1 71 ? -5.075 5.634 13.193 1.00 97.38 71 ARG A CA 1
ATOM 530 C C . ARG A 1 71 ? -5.491 4.250 12.718 1.00 97.38 71 ARG A C 1
ATOM 532 O O . ARG A 1 71 ? -5.305 3.297 13.464 1.00 97.38 71 ARG A O 1
ATOM 539 N N . LEU A 1 72 ? -5.908 4.138 11.459 1.00 96.88 72 LEU A N 1
ATOM 540 C CA . LEU A 1 72 ? -6.291 2.871 10.842 1.00 96.88 72 LEU A CA 1
ATOM 541 C C . LEU A 1 72 ? -5.157 1.831 10.922 1.00 96.88 72 LEU A C 1
ATOM 543 O O . LEU A 1 72 ? -5.384 0.655 11.196 1.00 96.88 72 LEU A O 1
ATOM 547 N N . ARG A 1 73 ? -3.906 2.263 10.722 1.00 97.56 73 ARG A N 1
ATOM 548 C CA . ARG A 1 73 ? -2.724 1.400 10.880 1.00 97.56 73 ARG A CA 1
ATOM 549 C C . ARG A 1 73 ? -2.480 0.993 12.321 1.00 97.56 73 ARG A C 1
ATOM 551 O O . ARG A 1 73 ? -2.136 -0.158 12.558 1.00 97.56 73 ARG A O 1
ATOM 558 N N . ALA A 1 74 ? -2.644 1.914 13.266 1.00 96.31 74 ALA A N 1
ATOM 559 C CA . ALA A 1 74 ? -2.506 1.606 14.683 1.00 96.31 74 ALA A CA 1
ATOM 560 C C . ALA A 1 74 ? -3.568 0.592 15.134 1.00 96.31 74 ALA A C 1
ATOM 562 O O . ALA A 1 74 ? -3.257 -0.334 15.875 1.00 96.31 74 ALA A O 1
ATOM 563 N N . GLU A 1 75 ? -4.808 0.743 14.674 1.00 94.81 75 GLU A N 1
ATOM 564 C CA . GLU A 1 75 ? -5.902 -0.187 14.963 1.00 94.81 75 GLU A CA 1
ATOM 565 C C . GLU A 1 75 ? -5.597 -1.586 14.437 1.00 94.81 75 GLU A C 1
ATOM 567 O O . GLU A 1 75 ? -5.636 -2.533 15.215 1.00 94.81 75 GLU A O 1
ATOM 572 N N . ALA A 1 76 ? -5.182 -1.703 13.172 1.00 92.25 76 ALA A N 1
ATOM 573 C CA . ALA A 1 76 ? -4.798 -2.987 12.592 1.00 92.25 76 ALA A CA 1
ATOM 574 C C . ALA A 1 76 ? -3.555 -3.603 13.263 1.00 92.25 76 ALA A C 1
ATOM 576 O O . ALA A 1 76 ? -3.492 -4.810 13.463 1.00 92.25 76 ALA A O 1
ATOM 577 N N . TYR A 1 77 ? -2.556 -2.793 13.626 1.00 91.25 77 TYR A N 1
ATOM 578 C CA . TYR A 1 77 ? -1.320 -3.287 14.244 1.00 91.25 77 TYR A CA 1
ATOM 579 C C . TYR A 1 77 ? -1.543 -3.822 15.667 1.00 91.25 77 TYR A C 1
ATOM 581 O O . TYR A 1 77 ? -0.898 -4.782 16.081 1.00 91.25 77 TYR A O 1
ATOM 589 N N . TYR A 1 78 ? -2.446 -3.197 16.425 1.00 92.69 78 TYR A N 1
ATOM 590 C CA . TYR A 1 78 ? -2.746 -3.560 17.811 1.00 92.69 78 TYR A CA 1
ATOM 591 C C . TYR A 1 78 ? -4.054 -4.360 17.961 1.00 92.69 78 TYR A C 1
ATOM 593 O O . TYR A 1 78 ? -4.564 -4.452 19.076 1.00 92.69 78 TYR A O 1
ATOM 601 N N . GLU A 1 79 ? -4.593 -4.934 16.878 1.00 88.56 79 GLU A N 1
ATOM 602 C CA . GLU A 1 79 ? -5.875 -5.671 16.854 1.00 88.56 79 GLU A CA 1
ATOM 603 C C . GLU A 1 79 ? -5.916 -6.789 17.918 1.00 88.56 79 GLU A C 1
ATOM 605 O O . GLU A 1 79 ? -6.891 -6.921 18.656 1.00 88.56 79 GLU A O 1
ATOM 610 N N . ASP A 1 80 ? -4.804 -7.511 18.093 1.00 87.06 80 ASP A N 1
ATOM 611 C CA . ASP A 1 80 ? -4.678 -8.614 19.056 1.00 87.06 80 ASP A CA 1
ATOM 612 C C . ASP A 1 80 ? -4.078 -8.215 20.425 1.00 87.06 80 ASP A C 1
ATOM 614 O O . ASP A 1 80 ? -3.951 -9.058 21.325 1.00 87.06 80 ASP A O 1
ATOM 618 N N . ASP A 1 81 ? -3.685 -6.950 20.626 1.00 88.62 81 ASP A N 1
ATOM 619 C CA . ASP A 1 81 ? -3.023 -6.513 21.862 1.00 88.62 81 ASP A CA 1
ATOM 620 C C . ASP A 1 81 ? -4.042 -6.212 22.974 1.00 88.62 81 ASP A C 1
ATOM 622 O O . ASP A 1 81 ? -4.819 -5.259 22.922 1.00 88.62 81 ASP A O 1
ATOM 626 N N . ARG A 1 82 ? -4.004 -7.023 24.039 1.00 89.12 82 ARG A N 1
ATOM 627 C CA . ARG A 1 82 ? -4.896 -6.912 25.209 1.00 89.12 82 ARG A CA 1
ATOM 628 C C . ARG A 1 82 ? -4.285 -6.155 26.392 1.00 89.12 82 ARG A C 1
ATOM 630 O O . ARG A 1 82 ? -4.786 -6.240 27.514 1.00 89.12 82 ARG A O 1
ATOM 637 N N . SER A 1 83 ? -3.172 -5.456 26.192 1.00 91.44 83 SER A N 1
ATOM 638 C CA . SER A 1 83 ? -2.515 -4.664 27.230 1.00 91.44 83 SER A CA 1
ATOM 639 C C . SER A 1 83 ? -3.386 -3.491 27.676 1.00 91.44 83 SER A C 1
ATOM 641 O O . SER A 1 83 ? -3.938 -2.753 26.863 1.00 91.44 83 SER A O 1
ATOM 643 N N . ARG A 1 84 ? -3.398 -3.202 28.984 1.00 92.38 84 ARG A N 1
ATOM 644 C CA . ARG A 1 84 ? -4.042 -1.992 29.537 1.00 92.38 84 ARG A CA 1
ATOM 645 C C . ARG A 1 84 ? -3.468 -0.674 28.994 1.00 92.38 84 ARG A C 1
ATOM 647 O O . ARG A 1 84 ? -4.037 0.384 29.234 1.00 92.38 84 ARG A O 1
ATOM 654 N N . PHE A 1 85 ? -2.313 -0.730 28.330 1.00 92.88 85 PHE A N 1
ATOM 655 C CA . PHE A 1 85 ? -1.615 0.423 27.764 1.00 92.88 85 PHE A CA 1
ATOM 656 C C . PHE A 1 85 ? -1.797 0.566 26.249 1.00 92.88 85 PHE A C 1
ATOM 658 O O . PHE A 1 85 ? -1.219 1.488 25.673 1.00 92.88 85 PHE A O 1
ATOM 665 N N . VAL A 1 86 ? -2.585 -0.307 25.611 1.00 92.19 86 VAL A N 1
ATOM 666 C CA . VAL A 1 86 ? -2.738 -0.347 24.148 1.00 92.19 86 VAL A CA 1
ATOM 667 C C . VAL A 1 86 ? -3.123 1.015 23.567 1.00 92.19 86 VAL A C 1
ATOM 669 O O . VAL A 1 86 ? -2.534 1.459 22.588 1.00 92.19 86 VAL A O 1
ATOM 672 N N . GLU A 1 87 ? -4.005 1.759 24.233 1.00 93.69 87 GLU A N 1
ATOM 673 C CA . GLU A 1 87 ? -4.423 3.089 23.780 1.00 93.69 87 GLU A CA 1
ATOM 674 C C . GLU A 1 87 ? -3.299 4.132 23.833 1.00 93.69 87 GLU A C 1
ATOM 676 O O . GLU A 1 87 ? -3.211 5.010 22.973 1.00 93.69 87 GLU A O 1
ATOM 681 N N . THR A 1 88 ? -2.390 4.036 24.804 1.00 95.06 88 THR A N 1
ATOM 682 C CA . THR A 1 88 ? -1.196 4.892 24.848 1.00 95.06 88 THR A CA 1
ATOM 683 C C . THR A 1 88 ? -0.237 4.532 23.716 1.00 95.06 88 THR A C 1
ATOM 685 O O . THR A 1 88 ? 0.291 5.427 23.054 1.00 95.06 88 THR A O 1
ATOM 688 N N . PHE A 1 89 ? -0.046 3.235 23.453 1.00 94.62 89 PHE A N 1
ATOM 689 C CA . PHE A 1 89 ? 0.805 2.759 22.363 1.00 94.62 89 PHE A CA 1
ATOM 690 C C . PHE A 1 89 ? 0.258 3.164 20.994 1.00 94.62 89 PHE A C 1
ATOM 692 O O . PHE A 1 89 ? 1.008 3.719 20.194 1.00 94.62 89 PHE A O 1
ATOM 699 N N . LYS A 1 90 ? -1.053 3.022 20.765 1.00 94.25 90 LYS A N 1
ATOM 700 C CA . LYS A 1 90 ? -1.729 3.514 19.558 1.00 94.25 90 LYS A CA 1
ATOM 701 C C . LYS A 1 90 ? -1.508 5.012 19.362 1.00 94.25 90 LYS A C 1
ATOM 703 O O . LYS A 1 90 ? -1.116 5.425 18.279 1.00 94.25 90 LYS A O 1
ATOM 708 N N . ARG A 1 91 ? -1.681 5.848 20.396 1.00 96.44 91 ARG A N 1
ATOM 709 C CA . ARG A 1 91 ? -1.443 7.305 20.278 1.00 96.44 91 ARG A CA 1
ATOM 710 C C . ARG A 1 91 ? -0.006 7.633 19.881 1.00 96.44 91 ARG A C 1
ATOM 712 O O . ARG A 1 91 ? 0.208 8.498 19.033 1.00 96.44 91 ARG A O 1
ATOM 719 N N . GLN A 1 92 ? 0.968 6.955 20.487 1.00 96.06 92 GLN A N 1
ATOM 720 C CA . GLN A 1 92 ? 2.376 7.142 20.147 1.00 96.06 92 GLN A CA 1
ATOM 721 C C . GLN A 1 92 ? 2.670 6.684 18.713 1.00 96.06 92 GLN A C 1
ATOM 723 O O . GLN A 1 92 ? 3.332 7.410 17.973 1.00 96.06 92 GLN A O 1
ATOM 728 N N . PHE A 1 93 ? 2.142 5.524 18.316 1.00 96.62 93 PHE A N 1
ATOM 729 C CA . PHE A 1 93 ? 2.246 5.004 16.956 1.00 96.62 93 PHE A CA 1
ATOM 730 C C . PHE A 1 93 ? 1.681 6.003 15.946 1.00 96.62 93 PHE A C 1
ATOM 732 O O . PHE A 1 93 ? 2.368 6.372 15.001 1.00 96.62 93 PHE A O 1
ATOM 739 N N . VAL A 1 94 ? 0.467 6.511 16.181 1.00 97.25 94 VAL A N 1
ATOM 740 C CA . VAL A 1 94 ? -0.189 7.481 15.295 1.00 97.25 94 VAL A CA 1
ATOM 741 C C . VAL A 1 94 ? 0.675 8.726 15.112 1.00 97.25 94 VAL A C 1
ATOM 743 O O . VAL A 1 94 ? 0.864 9.176 13.985 1.00 97.25 94 VAL A O 1
ATOM 746 N N . ALA A 1 95 ? 1.226 9.280 16.195 1.00 95.38 95 ALA A N 1
ATOM 747 C CA . ALA A 1 95 ? 2.068 10.471 16.113 1.00 95.38 95 ALA A CA 1
ATOM 748 C C . ALA A 1 95 ? 3.318 10.240 15.244 1.00 95.38 95 ALA A C 1
ATOM 750 O O . ALA A 1 95 ? 3.630 11.068 14.387 1.00 95.38 95 ALA A O 1
ATOM 751 N N . GLN A 1 96 ? 3.992 9.103 15.432 1.00 96.44 96 GLN A N 1
ATOM 752 C CA . GLN A 1 96 ? 5.181 8.731 14.660 1.00 96.44 96 GLN A CA 1
ATOM 753 C C . GLN A 1 96 ? 4.845 8.438 13.193 1.00 96.44 96 GLN A C 1
ATOM 755 O O . GLN A 1 96 ? 5.560 8.870 12.289 1.00 96.44 96 GLN A O 1
ATOM 760 N N . GLU A 1 97 ? 3.735 7.746 12.944 1.00 97.25 97 GLU A N 1
ATOM 761 C CA . GLU A 1 97 ? 3.320 7.365 11.597 1.00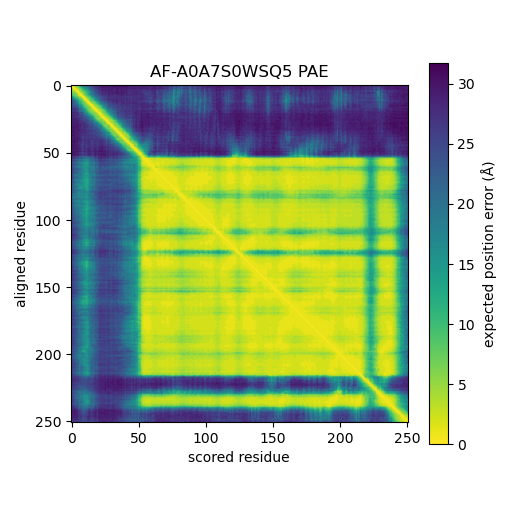 97.25 97 GLU A CA 1
ATOM 762 C C . GLU A 1 97 ? 2.877 8.580 10.776 1.00 97.25 97 GLU A C 1
ATOM 764 O O . GLU A 1 97 ? 3.212 8.667 9.598 1.00 97.25 97 GLU A O 1
ATOM 769 N N . VAL A 1 98 ? 2.213 9.571 11.386 1.00 96.75 98 VAL A N 1
ATOM 770 C CA . VAL A 1 98 ? 1.881 10.841 10.713 1.00 96.75 98 VAL A CA 1
ATOM 771 C C . VAL A 1 98 ? 3.142 11.580 10.273 1.00 96.75 98 VAL A C 1
ATOM 773 O O . VAL A 1 98 ? 3.193 12.091 9.153 1.00 96.75 98 VAL A O 1
ATOM 776 N N . GLU A 1 99 ? 4.159 11.652 11.135 1.00 95.94 99 GLU A N 1
ATOM 777 C CA . GLU A 1 99 ? 5.432 12.288 10.792 1.00 95.94 99 GLU A CA 1
ATOM 778 C C . GLU A 1 99 ? 6.133 11.539 9.650 1.00 95.94 99 GLU A C 1
ATOM 780 O O . GLU A 1 99 ? 6.530 12.156 8.659 1.00 95.94 99 GLU A O 1
ATOM 785 N N . SER A 1 100 ? 6.207 10.208 9.742 1.00 96.06 100 SER A N 1
ATOM 786 C CA . SER A 1 100 ? 6.800 9.358 8.706 1.00 96.06 100 SER A CA 1
ATOM 787 C C . SER A 1 100 ? 6.083 9.498 7.362 1.00 96.06 100 SER A C 1
ATOM 789 O O . SER A 1 100 ? 6.725 9.723 6.333 1.00 96.06 100 SER A O 1
ATOM 791 N N . LEU A 1 101 ? 4.747 9.415 7.364 1.00 95.94 101 LEU A N 1
ATOM 792 C CA . LEU A 1 101 ? 3.897 9.623 6.195 1.00 95.94 101 LEU A CA 1
ATOM 793 C C . LEU A 1 101 ? 4.164 10.982 5.5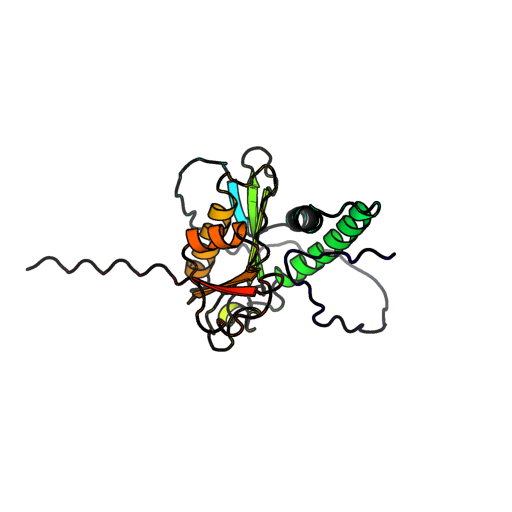58 1.00 95.94 101 LEU A C 1
ATOM 795 O O . LEU A 1 101 ? 4.475 11.038 4.372 1.00 95.94 101 LEU A O 1
ATOM 799 N N . GLN A 1 102 ? 4.126 12.061 6.342 1.00 95.56 102 GLN A N 1
ATOM 800 C CA . GLN A 1 102 ? 4.371 13.405 5.828 1.00 95.56 102 GLN A CA 1
ATOM 801 C C . GLN A 1 102 ? 5.745 13.507 5.158 1.00 95.56 102 GLN A C 1
ATOM 803 O O . GLN A 1 102 ? 5.851 14.076 4.071 1.00 95.56 102 GLN A O 1
ATOM 808 N N . GLN A 1 103 ? 6.793 12.953 5.772 1.00 94.38 103 GLN A N 1
ATOM 809 C CA . GLN A 1 103 ? 8.141 12.973 5.202 1.00 94.38 103 GLN A CA 1
ATOM 810 C C . GLN A 1 103 ? 8.199 12.219 3.868 1.00 94.38 103 GLN A C 1
ATOM 812 O O . GLN A 1 103 ? 8.745 12.730 2.889 1.00 94.38 103 GLN A O 1
ATOM 817 N N . ARG A 1 104 ? 7.614 11.021 3.787 1.00 94.88 104 ARG A N 1
ATOM 818 C CA . ARG A 1 104 ? 7.730 10.183 2.586 1.00 94.88 104 ARG A CA 1
ATOM 819 C C . ARG A 1 104 ? 6.748 10.524 1.471 1.00 94.88 104 ARG A C 1
ATOM 821 O O . ARG A 1 104 ? 7.036 10.181 0.331 1.00 94.88 104 ARG A O 1
ATOM 828 N N . THR A 1 105 ? 5.642 11.206 1.760 1.00 95.56 105 THR A N 1
ATOM 829 C CA . THR A 1 105 ? 4.684 11.671 0.740 1.00 95.56 105 THR A CA 1
ATOM 830 C C . THR A 1 105 ? 4.941 13.100 0.270 1.00 95.56 105 THR A C 1
ATOM 832 O O . THR A 1 105 ? 4.225 13.599 -0.594 1.00 95.56 105 THR A O 1
ATOM 835 N N . THR A 1 106 ? 5.975 13.763 0.796 1.00 93.25 106 THR A N 1
ATOM 836 C CA . THR A 1 106 ? 6.380 15.109 0.370 1.00 93.25 106 THR A CA 1
ATOM 837 C C . THR A 1 106 ? 7.646 15.043 -0.492 1.00 93.25 106 THR A C 1
ATOM 839 O O . THR A 1 106 ? 8.618 14.390 -0.097 1.00 93.25 106 THR A O 1
ATOM 842 N N . PRO A 1 107 ? 7.685 15.719 -1.658 1.00 91.38 107 PRO A N 1
ATOM 843 C CA . PRO A 1 107 ? 8.912 15.906 -2.424 1.00 91.38 107 PRO A CA 1
ATOM 844 C C . PRO A 1 107 ? 10.035 16.500 -1.574 1.00 91.38 107 PRO A C 1
ATOM 846 O O . PRO A 1 107 ? 9.899 17.586 -1.018 1.00 91.38 107 PRO A O 1
ATOM 849 N N . GLN A 1 108 ? 11.170 15.808 -1.512 1.00 83.81 108 GLN A N 1
ATOM 850 C CA . GLN A 1 108 ? 12.338 16.265 -0.749 1.00 83.81 108 GLN A CA 1
ATOM 851 C C . GLN A 1 108 ? 13.192 17.277 -1.528 1.00 83.81 108 GLN A C 1
ATOM 853 O O . GLN A 1 108 ? 13.961 18.037 -0.946 1.00 83.81 108 GLN A O 1
ATOM 858 N N . LYS A 1 109 ? 13.077 17.285 -2.862 1.00 87.31 109 LYS A N 1
ATOM 859 C CA . LYS A 1 109 ? 13.804 18.189 -3.761 1.00 87.31 109 LYS A CA 1
ATOM 860 C C . LYS A 1 109 ? 12.843 18.775 -4.800 1.00 87.31 109 LYS A C 1
ATOM 862 O O . LYS A 1 109 ? 11.982 18.038 -5.287 1.00 87.31 109 LYS A O 1
ATOM 867 N N . PRO A 1 110 ? 12.999 20.055 -5.190 1.00 87.62 110 PRO A N 1
ATOM 868 C CA . PRO A 1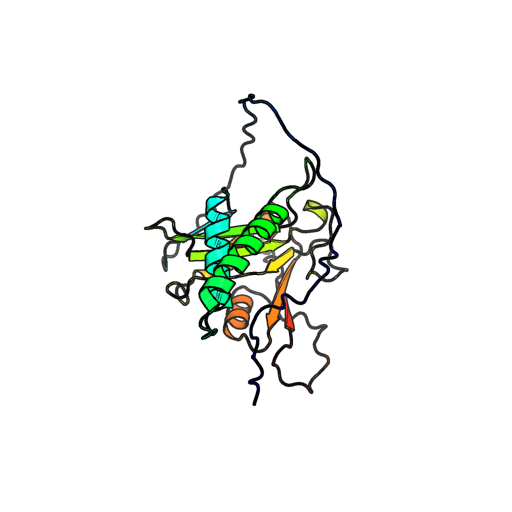 110 ? 12.214 20.640 -6.272 1.00 87.62 110 PRO A CA 1
ATOM 869 C C . PRO A 1 110 ? 12.318 19.807 -7.556 1.00 87.62 110 PRO A C 1
ATOM 871 O O . PRO A 1 110 ? 13.408 19.392 -7.947 1.00 87.62 110 PRO A O 1
ATOM 874 N N . GLY A 1 111 ? 11.180 19.543 -8.199 1.00 85.38 111 GLY A N 1
ATOM 875 C CA . GLY A 1 111 ? 11.118 18.783 -9.453 1.00 85.38 111 GLY A CA 1
ATOM 876 C C . GLY A 1 111 ? 11.316 17.266 -9.323 1.00 85.38 111 GLY A C 1
ATOM 877 O O . GLY A 1 111 ? 11.321 16.581 -10.343 1.00 85.38 111 GLY A O 1
ATOM 878 N N . LYS A 1 112 ? 11.465 16.719 -8.108 1.00 88.69 112 LYS A N 1
ATOM 879 C CA . LYS A 1 112 ? 11.468 15.266 -7.866 1.00 88.69 112 LYS A CA 1
ATOM 880 C C . LYS A 1 112 ? 10.140 14.803 -7.281 1.00 88.69 112 LYS A C 1
ATOM 882 O O . LYS A 1 112 ? 9.488 15.543 -6.550 1.00 88.69 112 LYS A O 1
ATOM 887 N N . ALA A 1 113 ? 9.749 13.573 -7.600 1.00 92.06 113 ALA A N 1
ATOM 888 C CA . ALA A 1 113 ? 8.593 12.944 -6.976 1.00 92.06 113 ALA A CA 1
ATOM 889 C C . ALA A 1 113 ? 8.883 12.643 -5.489 1.00 92.06 113 ALA A C 1
ATOM 891 O O . ALA A 1 113 ? 10.054 12.488 -5.115 1.00 92.06 113 ALA A O 1
ATOM 892 N N . PRO A 1 114 ? 7.855 12.556 -4.624 1.00 95.12 114 PRO A N 1
ATOM 893 C CA . PRO A 1 114 ? 8.055 12.049 -3.273 1.00 95.12 114 PRO A CA 1
ATOM 894 C C . PRO A 1 114 ? 8.540 10.588 -3.323 1.00 95.12 114 PRO A C 1
ATOM 896 O O . PRO A 1 114 ? 8.216 9.868 -4.269 1.00 95.12 114 PRO A O 1
ATOM 899 N N . PRO A 1 115 ? 9.304 10.113 -2.324 1.00 94.50 115 PRO A N 1
ATOM 900 C CA . PRO A 1 115 ? 9.774 8.727 -2.303 1.00 94.50 115 PRO A CA 1
ATOM 901 C C . PRO A 1 115 ? 8.628 7.709 -2.199 1.00 94.50 115 PRO A C 1
ATOM 903 O O . PRO A 1 115 ? 8.788 6.549 -2.579 1.00 94.50 115 PRO A O 1
ATOM 906 N N . CYS A 1 116 ? 7.474 8.131 -1.688 1.00 96.69 116 CYS A N 1
ATOM 907 C CA . CYS A 1 116 ? 6.290 7.313 -1.538 1.00 96.69 116 CYS A CA 1
ATOM 908 C C . CYS A 1 116 ? 5.042 8.113 -1.900 1.00 96.69 116 CYS A C 1
ATOM 910 O O . CYS A 1 116 ? 4.966 9.315 -1.664 1.00 96.69 116 CYS A O 1
ATOM 912 N N . GLU A 1 117 ? 4.017 7.427 -2.374 1.00 97.38 117 GLU A N 1
ATOM 913 C CA . GLU A 1 117 ? 2.668 7.959 -2.419 1.00 97.38 117 GLU A CA 1
ATOM 914 C C . GLU A 1 117 ? 1.742 7.073 -1.589 1.00 97.38 117 GLU A C 1
ATOM 916 O O . GLU A 1 117 ? 1.857 5.850 -1.621 1.00 97.38 117 GLU A O 1
ATOM 921 N N . CYS A 1 118 ? 0.863 7.694 -0.808 1.00 98.38 118 CYS A N 1
ATOM 922 C CA . CYS A 1 118 ? -0.159 7.002 -0.034 1.00 98.38 118 CYS A CA 1
ATOM 923 C C . CYS A 1 118 ? -1.503 7.224 -0.724 1.00 98.38 118 CYS A C 1
ATOM 925 O O . CYS A 1 118 ? -1.892 8.373 -0.951 1.00 98.38 118 CYS A O 1
ATOM 927 N N . MET A 1 119 ? -2.200 6.144 -1.066 1.00 98.44 119 MET A N 1
ATOM 928 C CA . MET A 1 119 ? -3.574 6.195 -1.552 1.00 98.44 119 MET A CA 1
ATOM 929 C C . MET A 1 119 ? -4.530 5.754 -0.448 1.00 98.44 119 MET A C 1
ATOM 931 O O . MET A 1 119 ? -4.228 4.847 0.327 1.00 98.44 119 MET A O 1
ATOM 935 N N . VAL A 1 120 ? -5.699 6.384 -0.409 1.00 98.31 120 VAL A N 1
ATOM 936 C CA . VAL A 1 120 ? -6.783 6.092 0.530 1.00 98.31 120 VAL A CA 1
ATOM 937 C C . VAL A 1 120 ? -8.025 5.638 -0.220 1.00 98.31 120 VAL A C 1
ATOM 939 O O . VAL A 1 120 ? -8.291 6.109 -1.325 1.00 98.31 120 VAL A O 1
ATOM 942 N N . ALA A 1 121 ? -8.775 4.729 0.394 1.00 97.75 121 ALA A N 1
ATOM 943 C CA . ALA A 1 121 ? -10.145 4.407 0.030 1.00 97.75 121 ALA A CA 1
ATOM 944 C C . ALA A 1 121 ? -11.072 5.165 0.978 1.00 97.75 121 ALA A C 1
ATOM 946 O O . ALA A 1 121 ? -10.991 4.978 2.192 1.00 97.75 121 ALA A O 1
ATOM 947 N N . LEU A 1 122 ? -11.935 6.007 0.421 1.00 95.69 122 LEU A N 1
ATOM 948 C CA . LEU A 1 122 ? -12.920 6.783 1.166 1.00 95.69 122 LEU A CA 1
ATOM 949 C C . LEU A 1 122 ? -14.293 6.138 1.035 1.00 95.69 122 LEU A C 1
ATOM 951 O O . LEU A 1 122 ? -14.681 5.791 -0.080 1.00 95.69 122 LEU A O 1
ATOM 955 N N . SER A 1 123 ? -15.032 5.996 2.134 1.00 92.31 123 SER A N 1
ATOM 956 C CA . SER A 1 123 ? -16.438 5.589 2.079 1.00 92.31 123 SER A CA 1
ATOM 957 C C . SER A 1 123 ? -17.260 6.636 1.318 1.00 92.31 123 SER A C 1
ATOM 959 O O . SER A 1 123 ? -17.069 7.837 1.508 1.00 92.31 123 SER A O 1
ATOM 961 N N . ALA A 1 124 ? -18.165 6.212 0.430 1.00 82.75 124 ALA A N 1
ATOM 962 C CA . ALA A 1 124 ? -18.984 7.171 -0.317 1.00 82.75 124 ALA A CA 1
ATOM 963 C C . ALA A 1 124 ? -19.909 7.993 0.596 1.00 82.75 124 ALA A C 1
ATOM 965 O O . ALA A 1 124 ? -20.104 9.179 0.343 1.00 82.75 124 ALA A O 1
ATOM 966 N N . GLU A 1 125 ? -20.437 7.369 1.651 1.00 78.56 125 GLU A N 1
ATOM 967 C CA . GLU A 1 125 ? -21.421 7.962 2.564 1.00 78.56 125 GLU A CA 1
ATOM 968 C C . GLU A 1 125 ? -20.799 9.004 3.499 1.00 78.56 125 GLU A C 1
ATOM 970 O O . GLU A 1 125 ? -21.254 10.144 3.545 1.00 78.56 125 GLU A O 1
ATOM 975 N N . GLU A 1 126 ? -19.732 8.634 4.209 1.00 80.94 126 GLU A N 1
ATOM 976 C CA . GLU A 1 126 ? -19.172 9.452 5.293 1.00 80.94 126 GLU A CA 1
ATOM 977 C C . GLU A 1 126 ? -17.878 10.175 4.899 1.00 80.94 126 GLU A C 1
ATOM 979 O 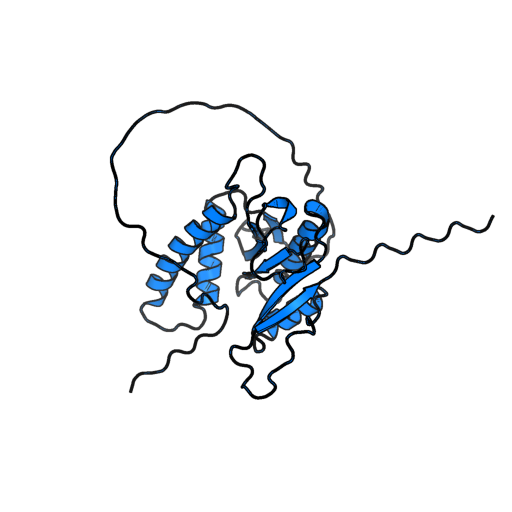O . GLU A 1 126 ? -17.378 11.005 5.655 1.00 80.94 126 GLU A O 1
ATOM 984 N N . GLN A 1 127 ? -17.333 9.886 3.709 1.00 83.62 127 GLN A N 1
ATOM 985 C CA . GLN A 1 127 ? -16.021 10.372 3.263 1.00 83.62 127 GLN A CA 1
ATOM 986 C C . GLN A 1 127 ? -14.893 10.019 4.250 1.00 83.62 127 GLN A C 1
ATOM 988 O O . GLN A 1 127 ? -13.881 10.716 4.335 1.00 83.62 127 GLN A O 1
ATOM 993 N N . GLU A 1 128 ? -15.049 8.915 4.981 1.00 90.88 128 GLU A N 1
ATOM 994 C CA . GLU A 1 128 ? -14.064 8.427 5.941 1.00 90.88 128 GLU A CA 1
ATOM 995 C C . GLU A 1 128 ? -13.032 7.529 5.252 1.00 90.88 128 GLU A C 1
ATOM 997 O O . GLU A 1 128 ? -13.365 6.742 4.361 1.00 90.88 128 GLU A O 1
ATOM 1002 N N . VAL A 1 129 ? -11.771 7.606 5.687 1.00 95.38 129 VAL A N 1
ATOM 1003 C CA . VAL A 1 129 ? -10.714 6.682 5.260 1.00 95.38 129 VAL A CA 1
ATOM 1004 C C . VAL A 1 129 ? -10.984 5.284 5.817 1.00 95.38 129 VAL A C 1
ATOM 1006 O O . VAL A 1 129 ? -10.693 4.990 6.970 1.00 95.38 129 VAL A O 1
ATOM 1009 N N . VAL A 1 130 ? -11.454 4.390 4.952 1.00 96.56 130 VAL A N 1
ATOM 1010 C CA . VAL A 1 130 ? -11.743 2.984 5.280 1.00 96.56 130 VAL A CA 1
ATOM 1011 C C . VAL A 1 130 ? -10.672 2.012 4.789 1.00 96.56 130 VAL A C 1
ATOM 1013 O O . VAL A 1 130 ? -10.761 0.800 4.988 1.00 96.56 130 VAL A O 1
ATOM 1016 N N . GLY A 1 131 ? -9.646 2.524 4.119 1.00 97.69 131 GLY A N 1
ATOM 1017 C CA . GLY A 1 131 ? -8.513 1.731 3.674 1.00 97.69 131 GLY A CA 1
ATOM 1018 C C . GLY A 1 131 ? -7.367 2.593 3.169 1.00 97.69 131 GLY A C 1
ATOM 1019 O O . GLY A 1 131 ? -7.568 3.739 2.768 1.00 97.69 131 GLY A O 1
ATOM 1020 N N . CYS A 1 132 ? -6.158 2.042 3.171 1.00 98.62 132 CYS A N 1
ATOM 1021 C CA . CYS A 1 132 ? -4.977 2.703 2.633 1.00 98.62 132 CYS A CA 1
ATOM 1022 C C . CYS A 1 132 ? -4.001 1.712 1.991 1.00 98.62 132 CYS A C 1
ATOM 1024 O O . CYS A 1 132 ? -4.015 0.516 2.288 1.00 98.62 132 CYS A O 1
ATOM 1026 N N . ILE A 1 133 ? -3.159 2.231 1.102 1.00 98.69 133 ILE A N 1
ATOM 1027 C CA . ILE A 1 133 ? -2.061 1.516 0.451 1.00 98.69 133 ILE A CA 1
ATOM 1028 C C . ILE A 1 133 ? -0.928 2.496 0.170 1.00 98.69 133 ILE A C 1
ATOM 1030 O O . ILE A 1 133 ? -1.162 3.609 -0.303 1.00 98.69 133 ILE A O 1
ATOM 1034 N N . ASP A 1 134 ? 0.303 2.081 0.445 1.00 98.62 134 ASP A N 1
ATOM 1035 C CA . ASP A 1 134 ? 1.484 2.860 0.107 1.00 98.62 134 ASP A CA 1
ATOM 1036 C C . ASP A 1 134 ? 2.181 2.293 -1.120 1.00 98.62 134 ASP A C 1
ATOM 1038 O O . ASP A 1 134 ? 2.245 1.078 -1.326 1.00 98.62 134 ASP A O 1
ATOM 1042 N N . ILE A 1 135 ? 2.773 3.196 -1.892 1.00 98.56 135 ILE A N 1
ATOM 1043 C CA . ILE A 1 135 ? 3.532 2.873 -3.087 1.00 98.56 135 ILE A CA 1
ATOM 1044 C C . ILE A 1 135 ? 4.866 3.603 -3.029 1.00 98.56 135 ILE A C 1
ATOM 1046 O O . ILE A 1 135 ? 4.901 4.831 -3.063 1.00 98.56 135 ILE A O 1
ATOM 1050 N N . ARG A 1 136 ? 5.979 2.872 -2.943 1.00 98.00 136 ARG A N 1
ATOM 1051 C CA . ARG A 1 136 ? 7.316 3.455 -3.121 1.00 98.00 136 ARG A CA 1
ATOM 1052 C C . ARG A 1 136 ? 7.605 3.574 -4.608 1.00 98.00 136 ARG A C 1
ATOM 1054 O O . ARG A 1 136 ? 7.571 2.576 -5.328 1.00 98.00 136 ARG A O 1
ATOM 1061 N N . LEU A 1 137 ? 7.875 4.798 -5.040 1.00 96.69 137 LEU A N 1
ATOM 1062 C CA . LEU A 1 137 ? 8.041 5.143 -6.449 1.00 96.69 137 LEU A CA 1
ATOM 1063 C C . LEU A 1 137 ? 9.372 4.605 -7.004 1.00 96.69 137 LEU A C 1
ATOM 1065 O O . LEU A 1 137 ? 10.322 4.421 -6.239 1.00 96.69 137 LEU A O 1
ATOM 1069 N N . PRO A 1 138 ? 9.466 4.380 -8.329 1.00 95.75 138 PRO A N 1
ATOM 1070 C CA . PRO A 1 138 ? 10.668 3.819 -8.935 1.00 95.75 138 PRO A CA 1
ATOM 1071 C C . PRO A 1 138 ? 11.829 4.819 -8.904 1.00 95.75 138 PRO A C 1
ATOM 1073 O O . PRO A 1 138 ? 11.623 6.040 -8.850 1.00 95.75 138 PRO A O 1
ATOM 1076 N N . ALA A 1 139 ? 13.058 4.311 -9.021 1.00 93.56 139 ALA A N 1
ATOM 1077 C CA . ALA A 1 139 ? 14.277 5.115 -8.924 1.00 93.56 139 ALA A CA 1
ATOM 1078 C C . ALA A 1 139 ? 14.304 6.281 -9.925 1.00 93.56 139 ALA A C 1
ATOM 1080 O O . ALA A 1 139 ? 14.731 7.383 -9.586 1.00 93.56 139 ALA A O 1
ATOM 1081 N N . ARG A 1 140 ? 13.765 6.093 -11.136 1.00 91.38 140 ARG A N 1
ATOM 1082 C CA . ARG A 1 140 ? 13.659 7.164 -12.145 1.00 91.38 140 ARG A CA 1
ATOM 1083 C C . ARG A 1 140 ? 12.830 8.374 -11.690 1.00 91.38 140 ARG A C 1
ATOM 1085 O O . ARG A 1 140 ? 13.113 9.495 -12.107 1.00 91.38 140 ARG A O 1
ATOM 1092 N N . ALA A 1 141 ? 11.833 8.175 -10.826 1.00 92.06 141 ALA A N 1
ATOM 1093 C CA . ALA A 1 141 ? 10.957 9.248 -10.353 1.00 92.06 141 ALA A CA 1
ATOM 1094 C C . ALA A 1 141 ? 11.564 10.010 -9.159 1.00 92.06 141 ALA A C 1
ATOM 1096 O O . ALA A 1 141 ? 11.435 11.234 -9.053 1.00 92.06 141 ALA A O 1
ATOM 1097 N N . THR A 1 142 ? 12.251 9.294 -8.268 1.00 92.88 142 THR A N 1
ATOM 1098 C CA . THR A 1 142 ? 12.715 9.810 -6.967 1.00 92.88 142 THR A CA 1
ATOM 1099 C C . THR A 1 142 ? 14.218 10.113 -6.949 1.00 92.88 142 THR A C 1
ATOM 1101 O O . THR A 1 142 ? 14.679 10.965 -6.190 1.00 92.88 142 THR A O 1
ATOM 1104 N N . GLY A 1 143 ? 14.992 9.450 -7.810 1.00 91.62 143 GLY A N 1
ATOM 1105 C CA . GLY A 1 143 ? 16.455 9.391 -7.780 1.00 91.62 143 GLY A CA 1
ATOM 1106 C C . GLY A 1 143 ? 17.024 8.410 -6.748 1.00 91.62 143 GLY A C 1
ATOM 1107 O O . GLY A 1 143 ? 18.233 8.407 -6.540 1.00 91.62 143 GLY A O 1
ATOM 1108 N N . VAL A 1 144 ? 16.181 7.620 -6.074 1.00 91.50 144 VAL A N 1
ATOM 1109 C CA . VAL A 1 144 ? 16.577 6.681 -5.015 1.00 91.50 144 VAL A CA 1
ATOM 1110 C C . VAL A 1 144 ? 15.915 5.331 -5.265 1.00 91.50 144 VAL A C 1
ATOM 1112 O O . VAL A 1 144 ? 14.703 5.266 -5.466 1.00 91.50 144 VAL A O 1
ATOM 1115 N N . HIS A 1 145 ? 16.700 4.251 -5.222 1.00 94.88 145 HIS A N 1
ATOM 1116 C CA . HIS A 1 145 ? 16.171 2.894 -5.369 1.00 94.88 145 HIS A CA 1
ATOM 1117 C C . HIS A 1 145 ? 15.175 2.565 -4.243 1.00 94.88 145 HIS A C 1
ATOM 1119 O O . HIS A 1 145 ? 15.530 2.706 -3.066 1.00 94.88 145 HIS A O 1
ATOM 1125 N N . PRO A 1 146 ? 13.934 2.148 -4.555 1.00 95.50 146 PRO A N 1
ATOM 1126 C CA . PRO A 1 146 ? 12.936 1.862 -3.535 1.00 95.50 146 PRO A CA 1
ATOM 1127 C C . PRO A 1 146 ? 13.310 0.614 -2.730 1.00 95.50 146 PRO A C 1
ATOM 1129 O O . PRO A 1 146 ? 13.473 -0.483 -3.260 1.00 95.50 146 PRO A O 1
ATOM 1132 N N . GLN A 1 147 ? 13.392 0.762 -1.407 1.00 94.12 147 GLN A N 1
ATOM 1133 C CA . GLN A 1 147 ? 13.597 -0.378 -0.516 1.00 94.12 147 GLN A CA 1
ATOM 1134 C C . GLN A 1 147 ? 12.473 -1.414 -0.717 1.00 94.12 147 GLN A C 1
ATOM 1136 O O . GLN A 1 147 ? 11.294 -1.054 -0.749 1.00 94.12 147 GLN A O 1
ATOM 1141 N N . GLY A 1 148 ? 12.846 -2.693 -0.789 1.00 91.44 148 GLY A N 1
ATOM 1142 C CA . GLY A 1 148 ? 11.933 -3.818 -1.022 1.00 91.44 148 GLY A CA 1
ATOM 1143 C C . GLY A 1 148 ? 11.866 -4.274 -2.483 1.00 91.44 148 GLY A C 1
ATOM 1144 O O . GLY A 1 148 ? 11.365 -5.362 -2.742 1.00 91.44 148 GLY A O 1
ATOM 1145 N N . VAL A 1 149 ? 12.410 -3.488 -3.418 1.00 94.81 149 VAL A N 1
ATOM 1146 C CA . VAL A 1 149 ? 12.624 -3.902 -4.813 1.00 94.81 149 VAL A CA 1
ATOM 1147 C C . VAL A 1 149 ? 14.022 -4.517 -4.957 1.00 94.81 149 VAL A C 1
ATOM 1149 O O . VAL A 1 149 ? 14.980 -3.930 -4.437 1.00 94.81 149 VAL A O 1
ATOM 1152 N N . PRO A 1 150 ? 14.183 -5.657 -5.661 1.00 94.00 150 PRO A N 1
ATOM 1153 C CA . PRO A 1 150 ? 15.499 -6.235 -5.930 1.00 94.00 150 PRO A CA 1
ATOM 1154 C C . PRO A 1 150 ? 16.464 -5.217 -6.570 1.00 94.00 150 PRO A C 1
ATOM 1156 O O . PRO A 1 150 ? 16.037 -4.442 -7.426 1.00 94.00 150 PRO A O 1
ATOM 1159 N N . PRO A 1 151 ? 17.763 -5.194 -6.206 1.00 90.75 151 PRO A N 1
ATOM 1160 C CA . PRO A 1 151 ? 18.702 -4.175 -6.693 1.00 90.75 151 PRO A CA 1
ATOM 1161 C C . PRO A 1 151 ? 18.859 -4.097 -8.218 1.00 90.75 151 PRO A C 1
ATOM 1163 O O . PRO A 1 151 ? 19.210 -3.043 -8.731 1.00 90.75 151 PRO A O 1
ATOM 1166 N N . ALA A 1 152 ? 18.607 -5.196 -8.933 1.00 90.69 152 ALA A N 1
ATOM 1167 C CA . ALA A 1 152 ? 18.704 -5.260 -10.392 1.00 90.69 152 ALA A CA 1
ATOM 1168 C C . ALA A 1 152 ? 17.460 -4.715 -11.129 1.00 90.69 152 ALA A C 1
ATOM 1170 O O . ALA A 1 152 ? 17.472 -4.616 -12.351 1.00 90.69 152 ALA A O 1
ATOM 1171 N N . GLU A 1 153 ? 16.382 -4.382 -10.413 1.00 92.94 153 GLU A N 1
ATOM 1172 C CA . GLU A 1 153 ? 15.075 -4.040 -10.990 1.00 92.94 153 GLU A CA 1
ATOM 1173 C C . GLU A 1 153 ? 14.839 -2.517 -10.906 1.00 92.94 153 GLU A C 1
ATOM 1175 O O . GLU A 1 153 ? 14.064 -2.025 -10.083 1.00 92.94 153 GLU A O 1
ATOM 1180 N N . GLU A 1 154 ? 15.544 -1.744 -11.741 1.00 88.12 154 GLU A N 1
ATOM 1181 C CA . GLU A 1 154 ? 15.604 -0.268 -11.662 1.00 88.12 154 GLU A CA 1
ATOM 1182 C C . GLU A 1 154 ? 14.244 0.439 -11.836 1.00 88.12 154 GLU A C 1
ATOM 1184 O O . GLU A 1 154 ? 14.004 1.512 -11.266 1.00 88.12 154 GLU A O 1
ATOM 1189 N N . GLY A 1 155 ? 13.337 -0.152 -12.618 1.00 94.81 155 GLY A N 1
ATOM 1190 C CA . GLY A 1 155 ? 11.979 0.352 -12.821 1.00 94.81 155 GLY A CA 1
ATOM 1191 C C . GLY A 1 155 ? 10.923 -0.279 -11.919 1.00 94.81 155 GLY A C 1
ATOM 1192 O O . GLY A 1 155 ? 9.727 -0.099 -12.172 1.00 94.81 155 GLY A O 1
ATOM 1193 N N . GLY A 1 156 ? 11.347 -1.013 -10.889 1.00 96.94 156 GLY A N 1
ATOM 1194 C CA . GLY A 1 156 ? 10.456 -1.643 -9.929 1.00 96.94 156 GLY A CA 1
ATOM 1195 C C . GLY A 1 156 ? 9.811 -0.650 -8.961 1.00 96.94 156 GLY A C 1
ATOM 1196 O O . GLY A 1 156 ? 10.388 0.367 -8.573 1.00 96.94 156 GLY A O 1
ATOM 1197 N N . VAL A 1 157 ? 8.594 -0.983 -8.546 1.00 98.25 157 VAL A N 1
ATOM 1198 C CA . VAL A 1 157 ? 7.799 -0.263 -7.545 1.00 98.25 157 VAL A CA 1
ATOM 1199 C C . VAL A 1 157 ? 7.506 -1.190 -6.372 1.00 98.25 157 VAL A C 1
ATOM 1201 O O . VAL A 1 157 ? 7.301 -2.385 -6.575 1.00 98.25 157 VAL A O 1
ATOM 1204 N N . TYR A 1 158 ? 7.451 -0.662 -5.148 1.00 98.44 158 TYR A N 1
ATOM 1205 C CA . TYR A 1 158 ? 7.158 -1.475 -3.962 1.00 98.44 158 TYR A CA 1
ATOM 1206 C C . TYR A 1 158 ? 5.834 -1.089 -3.307 1.00 98.44 158 TYR A C 1
ATOM 1208 O O . TYR A 1 158 ? 5.640 0.069 -2.934 1.00 98.44 158 TYR A O 1
ATOM 1216 N N . ILE A 1 159 ? 4.953 -2.071 -3.127 1.00 98.31 159 ILE A N 1
ATOM 1217 C CA . ILE A 1 159 ? 3.681 -1.940 -2.416 1.00 98.31 159 ILE A CA 1
ATOM 1218 C C . ILE A 1 159 ? 3.856 -2.373 -0.966 1.00 98.31 159 ILE A C 1
ATOM 1220 O O . ILE A 1 159 ? 4.406 -3.439 -0.680 1.00 98.31 159 ILE A O 1
ATOM 1224 N N . LEU A 1 160 ? 3.355 -1.550 -0.049 1.00 96.19 160 LEU A N 1
ATOM 1225 C CA . LEU A 1 160 ? 3.420 -1.798 1.386 1.00 96.19 160 LEU A CA 1
ATOM 1226 C C . LEU A 1 160 ? 2.228 -1.196 2.128 1.00 96.19 160 LEU A C 1
ATOM 1228 O O . LEU A 1 160 ? 1.490 -0.374 1.586 1.00 96.19 160 LEU A O 1
ATOM 1232 N N . ASN A 1 161 ? 2.080 -1.593 3.393 1.00 96.31 161 ASN A N 1
ATOM 1233 C CA . ASN A 1 161 ? 1.104 -1.034 4.329 1.00 96.31 161 ASN A CA 1
ATOM 1234 C C . ASN A 1 161 ? -0.330 -1.006 3.770 1.00 96.31 161 ASN A C 1
ATOM 1236 O O . ASN A 1 161 ? -1.024 0.007 3.865 1.00 96.31 161 ASN A O 1
ATOM 1240 N N . VAL A 1 162 ? -0.752 -2.120 3.165 1.00 97.38 162 VAL A N 1
ATOM 1241 C CA . VAL A 1 162 ? -2.135 -2.314 2.724 1.00 97.38 162 VAL A CA 1
ATOM 1242 C C . VAL A 1 162 ? -2.988 -2.598 3.953 1.00 97.38 162 VAL A C 1
ATOM 1244 O O . VAL A 1 162 ? -2.791 -3.614 4.616 1.00 97.38 162 VAL A O 1
ATOM 1247 N N . VAL A 1 163 ? -3.929 -1.709 4.257 1.00 97.62 163 VAL A N 1
ATOM 1248 C CA . VAL A 1 163 ? -4.823 -1.851 5.414 1.00 97.62 163 VAL A CA 1
ATOM 1249 C C . VAL A 1 163 ? -6.245 -1.521 4.994 1.00 97.62 163 VAL A C 1
ATOM 1251 O O . VAL A 1 163 ? -6.474 -0.552 4.275 1.00 97.62 163 VAL A O 1
ATOM 1254 N N . VAL A 1 164 ? -7.201 -2.326 5.449 1.00 96.81 164 VAL A N 1
ATOM 1255 C CA . VAL A 1 164 ? -8.639 -2.097 5.281 1.00 96.81 164 VAL A CA 1
ATOM 1256 C C . VAL A 1 164 ? -9.278 -2.164 6.660 1.00 96.81 164 VAL A C 1
ATOM 1258 O O . VAL A 1 164 ? -8.973 -3.085 7.426 1.00 96.81 164 VAL A O 1
ATOM 1261 N N . HIS A 1 165 ? -10.149 -1.198 6.946 1.00 95.06 165 HIS A N 1
ATOM 1262 C CA . HIS A 1 165 ? -10.945 -1.150 8.168 1.00 95.06 165 HIS A CA 1
ATOM 1263 C C . HIS A 1 165 ? -11.680 -2.475 8.370 1.00 95.06 165 HIS A C 1
ATOM 1265 O O . HIS A 1 165 ? -12.193 -3.036 7.400 1.00 95.06 165 HIS A O 1
ATOM 1271 N N . GLU A 1 166 ? -11.721 -2.979 9.603 1.00 92.81 166 GLU A N 1
ATOM 1272 C CA . GLU A 1 166 ? -12.226 -4.321 9.919 1.00 92.81 166 GLU A CA 1
ATOM 1273 C C . GLU A 1 166 ? -13.634 -4.553 9.355 1.00 92.81 166 GLU A C 1
ATOM 1275 O O . GLU A 1 166 ? -13.830 -5.469 8.553 1.00 92.81 166 GLU A O 1
ATOM 1280 N N . ASP A 1 167 ? -14.552 -3.619 9.614 1.00 92.44 167 ASP A N 1
ATOM 1281 C CA . ASP A 1 167 ? -15.940 -3.654 9.126 1.00 92.44 167 ASP A CA 1
ATOM 1282 C C . ASP A 1 167 ? -16.092 -3.537 7.602 1.00 92.44 167 ASP A C 1
ATOM 1284 O O . ASP A 1 167 ? -17.191 -3.670 7.066 1.00 92.44 167 ASP A O 1
ATOM 1288 N N . ARG A 1 168 ? -15.005 -3.257 6.876 1.00 93.75 168 ARG A N 1
ATOM 1289 C CA . ARG A 1 168 ? -14.974 -3.107 5.412 1.00 93.75 168 ARG A CA 1
ATOM 1290 C C . ARG A 1 168 ? -14.161 -4.208 4.727 1.00 93.75 168 ARG A C 1
ATOM 1292 O O . ARG A 1 168 ? -14.054 -4.233 3.495 1.00 93.75 168 ARG A O 1
ATOM 1299 N N . ARG A 1 169 ? -13.606 -5.155 5.495 1.00 92.88 169 ARG A N 1
ATOM 1300 C CA . ARG A 1 169 ? -12.959 -6.367 4.970 1.00 92.88 169 ARG A CA 1
ATOM 1301 C C . ARG A 1 169 ? -14.006 -7.272 4.306 1.00 92.88 169 ARG A C 1
ATOM 1303 O O . ARG A 1 169 ? -15.203 -7.170 4.549 1.00 92.88 169 ARG A O 1
ATOM 1310 N N . GLY A 1 170 ? -13.568 -8.125 3.379 1.00 91.94 170 GLY A N 1
ATOM 1311 C CA . GLY A 1 170 ? -14.463 -9.023 2.628 1.00 91.94 170 GLY A CA 1
ATOM 1312 C C . GLY A 1 170 ? -15.374 -8.345 1.588 1.00 91.94 170 GLY A C 1
ATOM 1313 O O . GLY A 1 170 ? -15.965 -9.040 0.772 1.00 91.94 170 GLY A O 1
ATOM 1314 N N . GLN A 1 171 ? -15.428 -7.010 1.539 1.00 93.75 171 GLN A N 1
ATOM 1315 C CA . GLN A 1 171 ? -16.282 -6.237 0.621 1.00 93.75 171 GLN A CA 1
ATOM 1316 C C . GLN A 1 171 ? -15.544 -5.741 -0.634 1.00 93.75 171 GLN A C 1
ATOM 1318 O O . GLN A 1 171 ? -16.001 -4.838 -1.319 1.00 93.75 171 GLN A O 1
ATOM 1323 N N . GLY A 1 172 ? -14.356 -6.277 -0.931 1.00 94.88 172 GLY A N 1
ATOM 1324 C CA . GLY A 1 172 ? -13.593 -5.913 -2.132 1.00 94.88 172 GLY A CA 1
ATOM 1325 C C . GLY A 1 172 ? -12.736 -4.639 -2.039 1.00 94.88 172 GLY A C 1
ATOM 1326 O O . GLY A 1 172 ? -11.950 -4.400 -2.955 1.00 94.88 172 GLY A O 1
ATOM 1327 N N . VAL A 1 173 ? -12.777 -3.881 -0.933 1.00 96.44 173 VAL A N 1
ATOM 1328 C CA . VAL A 1 173 ? -11.992 -2.635 -0.747 1.00 96.44 173 VAL A CA 1
ATOM 1329 C C . VAL A 1 173 ? -10.488 -2.850 -0.959 1.00 96.44 173 VAL A C 1
ATOM 1331 O O . VAL A 1 173 ? -9.853 -2.102 -1.700 1.00 96.44 173 VAL A O 1
ATOM 1334 N N . GLY A 1 174 ? -9.912 -3.913 -0.387 1.00 96.62 174 GLY A N 1
ATOM 1335 C CA . GLY A 1 174 ? -8.488 -4.230 -0.568 1.00 96.62 174 GLY A CA 1
ATOM 1336 C C . GLY A 1 174 ? -8.121 -4.509 -2.030 1.00 96.62 174 GLY A C 1
ATOM 1337 O O . GLY A 1 174 ? -7.085 -4.060 -2.515 1.00 96.62 174 GLY A O 1
ATOM 1338 N N . LYS A 1 175 ? -9.008 -5.183 -2.773 1.00 97.06 175 LYS A N 1
ATOM 1339 C CA . LYS A 1 175 ? -8.816 -5.452 -4.205 1.00 97.06 175 LYS A CA 1
ATOM 1340 C C . LYS A 1 175 ? -8.912 -4.170 -5.029 1.00 97.06 175 LYS A C 1
ATOM 1342 O O . LYS A 1 175 ? -8.152 -3.997 -5.979 1.00 97.06 175 LYS A O 1
ATOM 1347 N N . ALA A 1 176 ? -9.824 -3.271 -4.665 1.00 97.31 176 ALA A N 1
ATOM 1348 C CA . ALA A 1 176 ? -9.955 -1.969 -5.301 1.00 97.31 176 ALA A CA 1
ATOM 1349 C C . ALA A 1 176 ? -8.695 -1.108 -5.076 1.00 97.31 176 ALA A C 1
ATOM 1351 O O . ALA A 1 176 ? -8.150 -0.579 -6.045 1.00 97.31 176 ALA A O 1
ATOM 1352 N N . LEU A 1 177 ? -8.170 -1.054 -3.842 1.00 98.38 177 LEU A N 1
ATOM 1353 C CA . LEU A 1 177 ? -6.909 -0.369 -3.513 1.00 98.38 177 LEU A CA 1
ATOM 1354 C C . LEU A 1 177 ? -5.733 -0.911 -4.331 1.00 98.38 177 LEU A C 1
ATOM 1356 O O . LEU A 1 177 ? -5.019 -0.135 -4.963 1.00 98.38 177 LEU A O 1
ATOM 1360 N N . MET A 1 178 ? -5.568 -2.236 -4.376 1.00 98.19 178 MET A N 1
ATOM 1361 C CA . MET A 1 178 ? -4.511 -2.880 -5.161 1.00 98.19 178 MET A CA 1
ATOM 1362 C C . MET A 1 178 ? -4.609 -2.538 -6.649 1.00 98.19 178 MET A C 1
ATOM 1364 O O . MET A 1 178 ? -3.619 -2.129 -7.249 1.00 98.19 178 MET A O 1
ATOM 1368 N N . ARG A 1 179 ? -5.801 -2.649 -7.248 1.00 97.50 179 ARG A N 1
ATOM 1369 C CA . ARG A 1 179 ? -6.017 -2.320 -8.666 1.00 97.50 179 ARG A CA 1
ATOM 1370 C C . ARG A 1 179 ? -5.685 -0.863 -8.974 1.00 97.50 179 ARG A C 1
ATOM 1372 O O . ARG A 1 179 ? -5.013 -0.599 -9.968 1.00 97.50 179 ARG A O 1
ATOM 1379 N N . ALA A 1 180 ? -6.115 0.066 -8.122 1.00 97.94 180 ALA A N 1
ATOM 1380 C CA . ALA A 1 180 ? -5.818 1.484 -8.286 1.00 97.94 180 ALA A CA 1
ATOM 1381 C C . ALA A 1 180 ? -4.310 1.762 -8.173 1.00 97.94 180 ALA A C 1
ATOM 1383 O O . ALA A 1 180 ? -3.753 2.466 -9.016 1.00 97.94 180 ALA A O 1
ATOM 1384 N N . ALA A 1 181 ? -3.634 1.156 -7.192 1.00 98.25 181 ALA A N 1
ATOM 1385 C CA . ALA A 1 181 ? -2.189 1.278 -7.020 1.00 98.25 181 ALA A CA 1
ATOM 1386 C C . ALA A 1 181 ? -1.407 0.692 -8.207 1.00 98.25 181 ALA A C 1
ATOM 1388 O O . ALA A 1 181 ? -0.469 1.322 -8.696 1.00 98.25 181 ALA A O 1
ATOM 1389 N N . MET A 1 182 ? -1.815 -0.472 -8.721 1.00 98.06 182 MET A N 1
ATOM 1390 C CA . MET A 1 182 ? -1.222 -1.092 -9.912 1.00 98.06 182 MET A CA 1
ATOM 1391 C C . MET A 1 182 ? -1.412 -0.218 -11.152 1.00 98.06 182 MET A C 1
ATOM 1393 O O . MET A 1 182 ? -0.437 0.121 -11.821 1.00 98.06 182 MET A O 1
ATOM 1397 N N . ALA A 1 183 ? -2.648 0.205 -11.430 1.00 96.75 183 ALA A N 1
ATOM 1398 C CA . ALA A 1 183 ? -2.967 1.056 -12.573 1.00 96.75 183 ALA A CA 1
ATOM 1399 C C . ALA A 1 183 ? -2.172 2.364 -12.535 1.00 96.75 183 ALA A C 1
ATOM 1401 O O . ALA A 1 183 ? -1.598 2.777 -13.547 1.00 96.75 183 ALA A O 1
ATOM 1402 N N . ARG A 1 184 ? -2.077 2.981 -11.353 1.00 95.94 184 ARG A N 1
ATOM 1403 C CA . ARG A 1 184 ? -1.265 4.174 -11.131 1.00 95.94 184 ARG A CA 1
ATOM 1404 C C . ARG A 1 184 ? 0.220 3.914 -11.363 1.00 95.94 184 ARG A C 1
ATOM 1406 O O . ARG A 1 184 ? 0.859 4.704 -12.053 1.00 95.94 184 ARG A O 1
ATOM 1413 N N . SER A 1 185 ? 0.746 2.802 -10.857 1.00 97.56 185 SER A N 1
ATOM 1414 C CA . SER A 1 185 ? 2.164 2.461 -10.997 1.00 97.56 185 SER A CA 1
ATOM 1415 C C . SER A 1 185 ? 2.575 2.255 -12.450 1.00 97.56 185 SER A C 1
ATOM 1417 O O . SER A 1 185 ? 3.579 2.808 -12.901 1.00 97.56 185 SER A O 1
ATOM 1419 N N . PHE A 1 186 ? 1.768 1.515 -13.205 1.00 96.44 186 PHE A N 1
ATOM 1420 C CA . PHE A 1 186 ? 2.044 1.253 -14.612 1.00 96.44 186 PHE A CA 1
ATOM 1421 C C . PHE A 1 186 ? 1.805 2.482 -15.491 1.00 96.44 186 PHE A C 1
ATOM 1423 O O . PHE A 1 186 ? 2.635 2.801 -16.334 1.00 96.44 186 PHE A O 1
ATOM 1430 N N . SER A 1 187 ? 0.716 3.220 -15.274 1.00 94.44 187 SER A N 1
ATOM 1431 C CA . SER A 1 187 ? 0.340 4.313 -16.182 1.00 94.44 187 SER A CA 1
ATOM 1432 C C . SER A 1 187 ? 1.112 5.601 -15.900 1.00 94.44 187 SER A C 1
ATOM 1434 O O . SER A 1 187 ? 1.640 6.221 -16.821 1.00 94.44 187 SER A O 1
ATOM 1436 N N . ALA A 1 188 ? 1.199 6.016 -14.631 1.00 92.62 188 ALA A N 1
ATOM 1437 C CA . ALA A 1 188 ? 1.799 7.300 -14.267 1.00 92.62 188 ALA A CA 1
ATOM 1438 C C . ALA A 1 188 ? 3.324 7.225 -14.166 1.00 92.62 188 ALA A C 1
ATOM 1440 O O . ALA A 1 188 ? 4.005 8.197 -14.495 1.00 92.62 188 ALA A O 1
ATOM 1441 N N . TRP A 1 189 ? 3.860 6.084 -13.725 1.00 94.19 189 TRP A N 1
ATOM 1442 C CA . TRP A 1 189 ? 5.296 5.927 -13.505 1.00 94.19 189 TRP A CA 1
ATOM 1443 C C . TRP A 1 189 ? 5.968 4.963 -14.467 1.00 94.19 189 TRP A C 1
ATOM 1445 O O . TRP A 1 189 ? 7.183 4.863 -14.376 1.00 94.19 189 TRP A O 1
ATOM 1455 N N . GLN A 1 190 ? 5.243 4.283 -15.365 1.00 94.88 190 GLN A N 1
ATOM 1456 C CA . GLN A 1 190 ? 5.789 3.303 -16.318 1.00 94.88 190 GLN A CA 1
ATOM 1457 C C . GLN A 1 190 ? 6.541 2.155 -15.621 1.00 94.88 190 GLN A C 1
ATOM 1459 O O . GLN A 1 190 ? 7.619 1.763 -16.054 1.00 94.88 190 GLN A O 1
ATOM 1464 N N . ALA A 1 191 ? 6.050 1.702 -14.458 1.00 96.62 191 ALA A N 1
ATOM 1465 C CA . ALA A 1 191 ? 6.668 0.617 -13.682 1.00 96.62 191 ALA A CA 1
ATOM 1466 C C . ALA A 1 191 ? 6.882 -0.643 -14.536 1.00 96.62 191 ALA A C 1
ATOM 1468 O O . ALA A 1 191 ? 5.968 -1.062 -15.241 1.00 96.62 191 ALA A O 1
ATOM 1469 N N . ASP A 1 192 ? 8.059 -1.261 -14.429 1.00 96.56 192 ASP A N 1
ATOM 1470 C CA . ASP A 1 192 ? 8.353 -2.514 -15.144 1.00 96.56 192 ASP A CA 1
ATOM 1471 C C . ASP A 1 192 ? 7.756 -3.715 -14.400 1.00 96.56 192 ASP A C 1
ATOM 1473 O O . ASP A 1 192 ? 7.369 -4.718 -14.997 1.00 96.56 192 ASP A O 1
ATOM 1477 N N . ALA A 1 193 ? 7.663 -3.597 -13.074 1.00 97.12 193 ALA A N 1
ATOM 1478 C CA . ALA A 1 193 ? 7.045 -4.567 -12.188 1.00 97.12 193 ALA A CA 1
ATOM 1479 C C . ALA A 1 193 ? 6.682 -3.931 -10.837 1.00 97.12 193 ALA A C 1
ATOM 1481 O O . ALA A 1 193 ? 7.254 -2.915 -10.426 1.00 97.12 193 ALA A O 1
ATOM 1482 N N . LEU A 1 194 ? 5.751 -4.563 -10.123 1.00 98.25 194 LEU A N 1
ATOM 1483 C CA . LEU A 1 194 ? 5.459 -4.275 -8.722 1.00 98.25 194 LEU A CA 1
ATOM 1484 C C . LEU A 1 194 ? 5.944 -5.417 -7.842 1.00 98.25 194 LEU A C 1
ATOM 1486 O O . LEU A 1 194 ? 5.829 -6.584 -8.210 1.00 98.25 194 LEU A O 1
ATOM 1490 N N . TYR A 1 195 ? 6.411 -5.060 -6.653 1.00 98.06 195 TYR A N 1
ATOM 1491 C CA . TYR A 1 195 ? 6.923 -5.974 -5.644 1.00 98.06 195 TYR A CA 1
ATOM 1492 C C . TYR A 1 195 ? 6.207 -5.757 -4.318 1.00 98.06 195 TYR A C 1
ATOM 1494 O O . TYR A 1 195 ? 5.836 -4.632 -3.977 1.00 98.06 195 TYR A O 1
ATOM 1502 N N . THR A 1 196 ? 6.034 -6.822 -3.546 1.00 97.25 196 THR A N 1
ATOM 1503 C CA . THR A 1 196 ? 5.596 -6.735 -2.150 1.00 97.25 196 THR A CA 1
ATOM 1504 C C . THR A 1 196 ? 6.084 -7.951 -1.376 1.00 97.25 196 THR A C 1
ATOM 1506 O O . THR A 1 196 ? 6.255 -9.018 -1.961 1.00 97.25 196 THR A O 1
ATOM 1509 N N . HIS A 1 197 ? 6.307 -7.803 -0.073 1.00 94.12 197 HIS A N 1
ATOM 1510 C CA . HIS A 1 197 ? 6.534 -8.942 0.812 1.00 94.12 197 HIS A CA 1
ATOM 1511 C C . HIS A 1 197 ? 5.270 -9.246 1.603 1.00 94.12 197 HIS A C 1
ATOM 1513 O O . HIS A 1 197 ? 4.560 -8.342 2.049 1.00 94.12 197 HIS A O 1
ATOM 1519 N N . VAL A 1 198 ? 5.041 -10.531 1.833 1.00 90.44 198 VAL A N 1
ATOM 1520 C CA . VAL A 1 198 ? 3.989 -11.024 2.715 1.00 90.44 198 VAL A CA 1
ATOM 1521 C C . VAL A 1 198 ? 4.570 -12.074 3.651 1.00 90.44 198 VAL A C 1
ATOM 1523 O O . VAL A 1 198 ? 5.405 -12.872 3.232 1.00 90.44 198 VAL A O 1
ATOM 1526 N N . GLU A 1 199 ? 4.169 -12.054 4.920 1.00 86.44 199 GLU A N 1
ATOM 1527 C CA . GLU A 1 199 ? 4.503 -13.138 5.851 1.00 86.44 199 GLU A CA 1
ATOM 1528 C C . GLU A 1 199 ? 3.860 -14.437 5.344 1.00 86.44 199 GLU A C 1
ATOM 1530 O O . GLU A 1 199 ? 2.718 -14.427 4.880 1.00 86.44 199 GLU A O 1
ATOM 1535 N N . ALA A 1 200 ? 4.589 -15.549 5.399 1.00 84.38 200 ALA A N 1
ATOM 1536 C CA . ALA A 1 200 ? 4.160 -16.827 4.837 1.00 84.38 200 ALA A CA 1
ATOM 1537 C C . ALA A 1 200 ? 2.872 -17.365 5.489 1.00 84.38 200 ALA A C 1
ATOM 1539 O O . ALA A 1 200 ? 2.119 -18.089 4.844 1.00 84.38 200 ALA A O 1
ATOM 1540 N N . ASP A 1 201 ? 2.599 -16.976 6.735 1.00 83.00 201 ASP A N 1
ATOM 1541 C CA . ASP A 1 201 ? 1.389 -17.312 7.488 1.00 83.00 201 ASP A CA 1
ATOM 1542 C C . ASP A 1 201 ? 0.233 -16.312 7.288 1.00 83.00 201 ASP A C 1
ATOM 1544 O O . ASP A 1 201 ? -0.896 -16.574 7.707 1.00 83.00 201 ASP A O 1
ATOM 1548 N N . ASN A 1 202 ? 0.458 -15.188 6.598 1.00 88.50 202 ASN A N 1
ATOM 1549 C CA . ASN A 1 202 ? -0.593 -14.227 6.275 1.00 88.50 202 ASN A CA 1
ATOM 1550 C C . ASN A 1 202 ? -1.346 -14.643 5.001 1.00 88.50 202 ASN A C 1
ATOM 1552 O O . ASN A 1 202 ? -1.252 -14.021 3.937 1.00 88.50 202 ASN A O 1
ATOM 1556 N N . GLU A 1 203 ? -2.137 -15.711 5.124 1.00 91.19 203 GLU A N 1
ATOM 1557 C CA . GLU A 1 203 ? -2.914 -16.278 4.018 1.00 91.19 203 GLU A CA 1
ATOM 1558 C C . GLU A 1 203 ? -3.892 -15.273 3.396 1.00 91.19 203 GLU A C 1
ATOM 1560 O O . GLU A 1 203 ? -4.154 -15.319 2.192 1.00 91.19 203 GLU A O 1
ATOM 1565 N N . VAL A 1 204 ? -4.442 -14.357 4.200 1.00 91.69 204 VAL A N 1
ATOM 1566 C CA . VAL A 1 204 ? -5.403 -13.346 3.739 1.00 91.69 204 VAL A CA 1
ATOM 1567 C C . VAL A 1 204 ? -4.730 -12.383 2.763 1.00 91.69 204 VAL A C 1
ATOM 1569 O O . VAL A 1 204 ? -5.224 -12.198 1.646 1.00 91.69 204 VAL A O 1
ATOM 1572 N N . ALA A 1 205 ? -3.583 -11.812 3.143 1.00 91.44 205 ALA A N 1
ATOM 1573 C CA . ALA A 1 205 ? -2.822 -10.925 2.270 1.00 91.44 205 ALA A CA 1
ATOM 1574 C C . ALA A 1 205 ? -2.264 -11.682 1.057 1.00 91.44 205 ALA A C 1
ATOM 1576 O O . ALA A 1 205 ? -2.366 -11.191 -0.068 1.00 91.44 205 ALA A O 1
ATOM 1577 N N . TYR A 1 206 ? -1.761 -12.906 1.249 1.00 93.31 206 TYR A N 1
ATOM 1578 C CA . TYR A 1 206 ? -1.264 -13.738 0.152 1.00 93.31 206 TYR A CA 1
ATOM 1579 C C . TYR A 1 206 ? -2.349 -13.978 -0.910 1.00 93.31 206 TYR A C 1
ATOM 1581 O O . TYR A 1 206 ? -2.129 -13.719 -2.095 1.00 93.31 206 TYR A O 1
ATOM 1589 N N . ARG A 1 207 ? -3.560 -14.388 -0.500 1.00 94.88 207 ARG A N 1
ATOM 1590 C CA . ARG A 1 207 ? -4.702 -14.584 -1.414 1.00 94.88 207 ARG A CA 1
ATOM 1591 C C . ARG A 1 207 ? -5.116 -13.287 -2.105 1.00 94.88 207 ARG A C 1
ATOM 1593 O O . ARG A 1 207 ? -5.403 -13.313 -3.303 1.00 94.88 207 ARG A O 1
ATOM 1600 N N . LEU A 1 208 ? -5.122 -12.159 -1.389 1.00 95.69 208 LEU A N 1
ATOM 1601 C CA . LEU A 1 208 ? -5.398 -10.849 -1.981 1.00 95.69 208 LEU A CA 1
ATOM 1602 C C . LEU A 1 208 ? -4.403 -10.537 -3.107 1.00 95.69 208 LEU A C 1
ATOM 1604 O O . LEU A 1 208 ? -4.835 -10.251 -4.226 1.00 95.69 208 LEU A O 1
ATOM 1608 N N . TYR A 1 209 ? -3.098 -10.643 -2.840 1.00 96.81 209 TYR A N 1
ATOM 1609 C CA . TYR A 1 209 ? -2.052 -10.362 -3.824 1.00 96.81 209 TYR A CA 1
ATOM 1610 C C . TYR A 1 209 ? -2.130 -11.306 -5.025 1.00 96.81 209 TYR A C 1
ATOM 1612 O O . TYR A 1 209 ? -2.170 -10.835 -6.165 1.00 96.81 209 TYR A O 1
ATOM 1620 N N . LYS A 1 210 ? -2.267 -12.620 -4.796 1.00 96.00 210 LYS A N 1
ATOM 1621 C CA . LYS A 1 210 ? -2.463 -13.603 -5.874 1.00 96.00 210 LYS A CA 1
ATOM 1622 C C . LYS A 1 210 ? -3.673 -13.269 -6.745 1.00 96.00 210 LYS A C 1
ATOM 1624 O O . LYS A 1 210 ? -3.576 -13.289 -7.967 1.00 96.00 210 LYS A O 1
ATOM 1629 N N . SER A 1 211 ? -4.798 -12.879 -6.139 1.00 96.12 211 SER A N 1
ATOM 1630 C CA . SER A 1 211 ? -6.012 -12.495 -6.878 1.00 96.12 211 SER A CA 1
ATOM 1631 C C . SER A 1 211 ? -5.863 -11.217 -7.717 1.00 96.12 211 SER A C 1
ATOM 1633 O O . SER A 1 211 ? -6.715 -10.936 -8.565 1.00 96.12 211 SER A O 1
ATOM 1635 N N . CYS A 1 212 ? -4.807 -10.436 -7.467 1.00 96.19 212 CYS A N 1
ATOM 1636 C CA . CYS A 1 212 ? -4.442 -9.244 -8.228 1.00 96.19 212 CYS A CA 1
ATOM 1637 C C . CYS A 1 212 ? -3.345 -9.516 -9.273 1.00 96.19 212 CYS A C 1
ATOM 1639 O O . CYS A 1 212 ? -2.934 -8.579 -9.945 1.00 96.19 212 CYS A O 1
ATOM 1641 N N . GLY A 1 213 ? -2.887 -10.764 -9.434 1.00 96.06 213 GLY A N 1
ATOM 1642 C CA . GLY A 1 213 ? -1.876 -11.139 -10.431 1.00 96.06 213 GLY A CA 1
ATOM 1643 C C . GLY A 1 213 ? -0.431 -11.098 -9.930 1.00 96.06 213 GLY A C 1
ATOM 1644 O O . GLY A 1 213 ? 0.489 -11.076 -10.741 1.00 96.06 213 GLY A O 1
ATOM 1645 N N . PHE A 1 214 ? -0.213 -11.072 -8.612 1.00 95.88 214 PHE A N 1
ATOM 1646 C CA . PHE A 1 214 ? 1.121 -11.270 -8.050 1.00 95.88 214 PHE A CA 1
ATOM 1647 C C . PHE A 1 214 ? 1.493 -12.756 -8.041 1.00 95.88 214 PHE A C 1
ATOM 1649 O O . PHE A 1 214 ? 0.691 -13.610 -7.664 1.00 95.88 214 PHE A O 1
ATOM 1656 N N . GLU A 1 215 ? 2.738 -13.058 -8.379 1.00 95.25 215 GLU A N 1
ATOM 1657 C CA . GLU A 1 215 ? 3.323 -14.395 -8.378 1.00 95.25 215 GLU A CA 1
ATOM 1658 C C . GLU A 1 215 ? 4.500 -14.479 -7.404 1.00 95.25 215 GLU A C 1
ATOM 1660 O O . GLU A 1 215 ? 5.052 -13.457 -6.999 1.00 95.25 215 GLU A O 1
ATOM 1665 N N . ASP A 1 216 ? 4.875 -15.696 -6.998 1.00 92.62 216 ASP A N 1
ATOM 1666 C CA . ASP A 1 216 ? 6.030 -15.884 -6.114 1.00 92.62 216 ASP A CA 1
ATOM 1667 C C . ASP A 1 216 ? 7.298 -15.503 -6.888 1.00 92.62 216 ASP A C 1
ATOM 1669 O O . ASP A 1 216 ? 7.555 -16.056 -7.959 1.00 92.62 216 ASP A O 1
ATOM 1673 N N . HIS A 1 217 ? 8.119 -14.604 -6.347 1.00 85.00 217 HIS A N 1
ATOM 1674 C CA . HIS A 1 217 ? 9.426 -14.331 -6.929 1.00 85.00 217 HIS A CA 1
ATOM 1675 C C . HIS A 1 217 ? 10.371 -15.482 -6.556 1.00 85.00 217 HIS A C 1
ATOM 1677 O O . HIS A 1 217 ? 10.790 -15.638 -5.410 1.00 85.00 217 HIS A O 1
ATOM 1683 N N . SER A 1 218 ? 10.643 -16.352 -7.527 1.00 56.34 218 SER A N 1
ATOM 1684 C CA . SER A 1 218 ? 11.168 -17.712 -7.349 1.00 56.34 218 SER A CA 1
ATOM 1685 C C . SER A 1 218 ? 12.563 -17.842 -6.716 1.00 56.34 218 SER A C 1
ATOM 1687 O O . SER A 1 218 ? 12.979 -18.961 -6.417 1.00 56.34 218 SER A O 1
ATOM 1689 N N . GLU A 1 219 ? 13.289 -16.753 -6.467 1.00 53.53 219 GLU A N 1
ATOM 1690 C CA . GLU A 1 219 ? 14.688 -16.811 -6.017 1.00 53.53 219 GLU A CA 1
ATOM 1691 C C . GLU A 1 219 ? 14.874 -16.945 -4.492 1.00 53.53 219 GLU A C 1
ATOM 1693 O O . GLU A 1 219 ? 15.968 -17.270 -4.034 1.00 53.53 219 GLU A O 1
ATOM 1698 N N . GLU A 1 220 ? 13.805 -16.826 -3.693 1.00 48.22 220 GLU A N 1
ATOM 1699 C CA . GLU A 1 220 ? 13.859 -16.902 -2.218 1.00 48.22 220 GLU A CA 1
ATOM 1700 C C . GLU A 1 220 ? 13.284 -18.217 -1.639 1.00 48.22 220 GLU A C 1
ATOM 1702 O O . GLU A 1 220 ? 12.889 -18.326 -0.474 1.00 48.22 220 GLU A O 1
ATOM 1707 N N . ARG A 1 221 ? 13.244 -19.285 -2.450 1.00 44.75 221 ARG A N 1
ATOM 1708 C CA . ARG A 1 221 ? 12.925 -20.653 -1.995 1.00 44.75 221 ARG A CA 1
ATOM 1709 C C . ARG A 1 221 ? 14.183 -21.412 -1.567 1.00 44.75 221 ARG A C 1
ATOM 1711 O O . ARG A 1 221 ? 14.503 -22.460 -2.118 1.00 44.75 221 ARG A O 1
ATOM 1718 N N . LYS A 1 222 ? 14.901 -20.924 -0.559 1.00 38.34 222 LYS A N 1
ATOM 1719 C CA . LYS A 1 222 ? 15.938 -21.721 0.116 1.00 38.34 222 LYS A CA 1
ATOM 1720 C C . LYS A 1 222 ? 15.819 -21.529 1.617 1.00 38.34 222 LYS A C 1
ATOM 1722 O O . LYS A 1 222 ? 16.417 -20.606 2.125 1.00 38.34 222 LYS A O 1
ATOM 1727 N N . PHE A 1 223 ? 15.002 -22.352 2.278 1.00 38.94 223 PHE A N 1
ATOM 1728 C CA . PHE A 1 223 ? 15.172 -22.873 3.650 1.00 38.94 223 PHE A CA 1
ATOM 1729 C C . PHE A 1 223 ? 13.878 -23.607 4.049 1.00 38.94 223 PHE A C 1
ATOM 1731 O O . PHE A 1 223 ? 12.975 -23.047 4.659 1.00 38.94 223 PHE A O 1
ATOM 1738 N N . SER A 1 224 ? 13.764 -24.881 3.664 1.00 41.50 224 SER A N 1
ATOM 1739 C CA . SER A 1 224 ? 12.628 -25.763 3.982 1.00 41.50 224 SER A CA 1
ATOM 1740 C C . SER A 1 224 ? 12.799 -26.461 5.342 1.00 41.50 224 SER A C 1
ATOM 1742 O O . SER A 1 224 ? 12.706 -27.684 5.427 1.00 41.50 224 SER A O 1
ATOM 1744 N N . GLY A 1 225 ? 13.134 -25.704 6.392 1.00 45.41 225 GLY A N 1
ATOM 1745 C CA . GLY A 1 225 ? 13.437 -26.278 7.712 1.00 45.41 225 GLY A CA 1
ATOM 1746 C C . GLY A 1 225 ? 13.025 -25.446 8.928 1.00 45.41 225 GLY A C 1
ATOM 1747 O O . GLY A 1 225 ? 13.226 -25.902 10.049 1.00 45.41 225 GLY A O 1
ATOM 1748 N N . ALA A 1 226 ? 12.455 -24.253 8.738 1.00 50.41 226 ALA A N 1
ATOM 1749 C CA . ALA A 1 226 ? 11.913 -23.428 9.816 1.00 50.41 226 ALA A CA 1
ATOM 1750 C C . ALA A 1 226 ? 10.381 -23.422 9.730 1.00 50.41 226 ALA A C 1
ATOM 1752 O O . ALA A 1 226 ? 9.829 -23.521 8.637 1.00 50.41 226 ALA A O 1
ATOM 1753 N N . THR A 1 227 ? 9.698 -23.311 10.870 1.00 58.22 227 THR A N 1
ATOM 1754 C CA . THR A 1 227 ? 8.259 -23.009 10.900 1.00 58.22 227 THR A CA 1
ATOM 1755 C C . THR A 1 227 ? 7.996 -21.747 10.080 1.00 58.22 227 THR A C 1
ATOM 1757 O O . THR A 1 227 ? 8.771 -20.802 10.205 1.00 58.22 227 THR A O 1
ATOM 1760 N N . ASP A 1 228 ? 6.915 -21.700 9.299 1.00 58.34 228 ASP A N 1
ATOM 1761 C CA . ASP A 1 228 ? 6.596 -20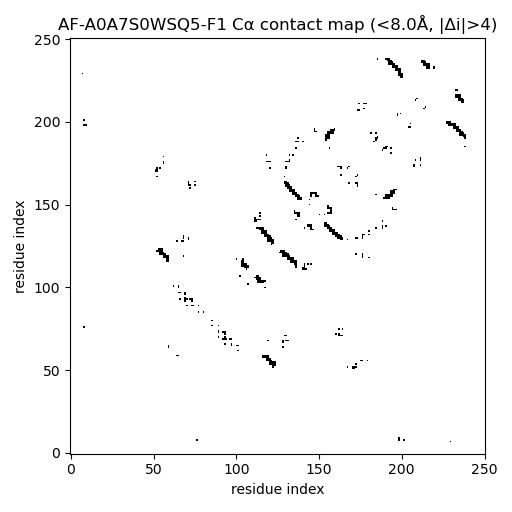.567 8.408 1.00 58.34 228 ASP A CA 1
ATOM 1762 C C . ASP A 1 228 ? 6.434 -19.211 9.135 1.00 58.34 228 ASP A C 1
ATOM 1764 O O . ASP A 1 228 ? 6.431 -18.156 8.502 1.00 58.34 228 ASP A O 1
ATOM 1768 N N . LEU A 1 229 ? 6.369 -19.219 10.471 1.00 59.09 229 LEU A N 1
ATOM 1769 C CA . LEU A 1 229 ? 6.319 -18.033 11.321 1.00 59.09 229 LEU A CA 1
ATOM 1770 C C . LEU A 1 229 ? 7.549 -17.123 11.119 1.00 59.09 229 LEU A C 1
ATOM 1772 O O . LEU A 1 229 ? 8.680 -17.495 11.444 1.00 59.09 229 LEU A O 1
ATOM 1776 N N . GLY A 1 230 ? 7.311 -15.898 10.643 1.00 66.12 230 GLY A N 1
ATOM 1777 C CA . GLY A 1 230 ? 8.339 -14.871 10.423 1.00 66.12 230 GLY A CA 1
ATOM 1778 C C . GLY A 1 230 ? 9.143 -15.029 9.129 1.00 66.12 230 GLY A C 1
ATOM 1779 O O . GLY A 1 230 ? 10.159 -14.349 8.952 1.00 66.12 230 GLY A O 1
ATOM 1780 N N . ARG A 1 231 ? 8.728 -15.939 8.239 1.00 80.62 231 ARG A N 1
ATOM 1781 C CA . ARG A 1 231 ? 9.266 -16.041 6.883 1.00 80.62 231 ARG A CA 1
ATOM 1782 C C . ARG A 1 231 ? 8.512 -15.078 5.972 1.00 80.62 231 ARG A C 1
ATOM 1784 O O . ARG A 1 231 ? 7.313 -15.227 5.779 1.00 80.62 231 ARG A O 1
ATOM 1791 N N . LEU A 1 232 ? 9.234 -14.175 5.318 1.00 84.94 232 LEU A N 1
ATOM 1792 C CA . LEU A 1 232 ? 8.678 -13.338 4.258 1.00 84.94 232 LEU A CA 1
ATOM 1793 C C . LEU A 1 232 ? 8.775 -14.042 2.899 1.00 84.94 232 LEU A C 1
ATOM 1795 O O . LEU A 1 232 ? 9.753 -14.729 2.606 1.00 84.94 232 LEU A O 1
ATOM 1799 N N . VAL A 1 233 ? 7.753 -13.851 2.069 1.00 88.44 233 VAL A N 1
ATOM 1800 C CA . VAL A 1 233 ? 7.709 -14.268 0.667 1.00 88.44 233 VAL A CA 1
ATOM 1801 C C . VAL A 1 233 ? 7.642 -13.014 -0.191 1.00 88.44 233 VAL A C 1
ATOM 1803 O O . VAL A 1 233 ? 6.697 -12.230 -0.071 1.00 88.44 233 VAL A O 1
ATOM 1806 N N . LEU A 1 234 ? 8.636 -12.824 -1.060 1.00 91.62 234 LEU A N 1
ATOM 1807 C CA . LEU A 1 234 ? 8.601 -11.770 -2.063 1.00 91.62 234 LEU A CA 1
ATOM 1808 C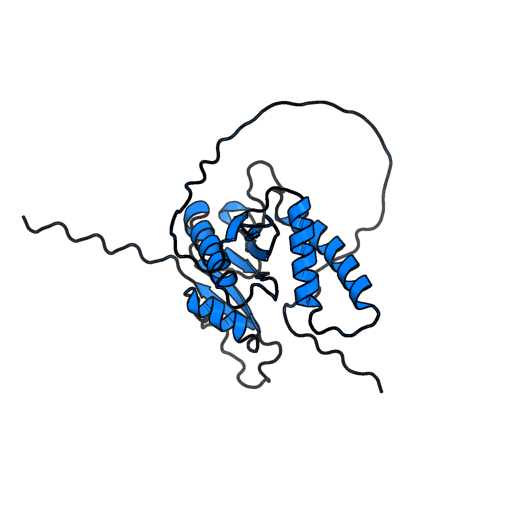 C . LEU A 1 234 ? 7.682 -12.164 -3.223 1.00 91.62 234 LEU A C 1
ATOM 1810 O O . LEU A 1 234 ? 7.822 -13.234 -3.821 1.00 91.62 234 LEU A O 1
ATOM 1814 N N . LEU A 1 235 ? 6.761 -11.270 -3.566 1.00 94.88 235 LEU A N 1
ATOM 1815 C CA . LEU A 1 235 ? 5.837 -11.415 -4.680 1.00 94.88 235 LEU A CA 1
ATOM 1816 C C . LEU A 1 235 ? 6.108 -10.362 -5.756 1.00 94.88 235 LEU A C 1
ATOM 1818 O O . LEU A 1 235 ? 6.459 -9.226 -5.431 1.00 94.88 235 LEU A O 1
ATOM 1822 N N . LYS A 1 236 ? 5.892 -10.724 -7.025 1.00 96.81 236 LYS A N 1
ATOM 1823 C CA . LYS A 1 236 ? 6.082 -9.861 -8.203 1.00 96.81 236 LYS A CA 1
ATOM 1824 C C . LYS A 1 236 ? 4.823 -9.840 -9.071 1.00 96.81 236 LYS A C 1
ATOM 1826 O O . LYS A 1 236 ? 4.241 -10.889 -9.318 1.00 96.81 236 LYS A O 1
ATOM 1831 N N . ALA A 1 237 ? 4.433 -8.673 -9.574 1.00 97.06 237 ALA A N 1
ATOM 1832 C CA . ALA A 1 237 ? 3.412 -8.524 -10.613 1.00 97.06 237 ALA A CA 1
ATOM 1833 C C . ALA A 1 237 ? 3.979 -7.746 -11.804 1.00 97.06 237 ALA A C 1
ATOM 1835 O O . ALA A 1 237 ? 4.667 -6.740 -11.625 1.00 97.06 237 ALA A O 1
ATOM 1836 N N . LEU A 1 238 ? 3.677 -8.207 -13.015 1.00 96.25 238 LEU A N 1
ATOM 1837 C CA . LEU A 1 238 ? 4.066 -7.561 -14.269 1.00 96.25 238 LEU A CA 1
ATOM 1838 C C . LEU A 1 238 ? 2.929 -6.672 -14.797 1.00 96.25 238 LEU A C 1
ATOM 1840 O O . LEU A 1 238 ? 1.767 -6.893 -14.435 1.00 96.25 238 LEU A O 1
ATOM 1844 N N . PRO A 1 239 ? 3.226 -5.669 -15.645 1.00 92.94 239 PRO A N 1
ATOM 1845 C CA . PRO A 1 239 ? 2.186 -4.943 -16.358 1.00 92.94 239 PRO A CA 1
ATOM 1846 C C . PRO A 1 239 ? 1.339 -5.917 -17.187 1.00 92.94 239 PRO A C 1
ATOM 1848 O O . PRO A 1 239 ? 1.859 -6.930 -17.666 1.00 92.94 239 PRO A O 1
ATOM 1851 N N . PRO A 1 240 ? 0.041 -5.628 -17.387 1.00 85.75 240 PRO A N 1
ATOM 1852 C CA . PRO A 1 240 ? -0.769 -6.419 -18.300 1.00 85.75 240 PRO A CA 1
ATOM 1853 C C . PRO A 1 240 ? -0.105 -6.417 -19.680 1.00 85.75 240 PRO A C 1
ATOM 1855 O O . PRO A 1 240 ? 0.287 -5.362 -20.185 1.00 85.75 240 PRO A O 1
ATOM 1858 N N . SER A 1 241 ? 0.034 -7.596 -20.290 1.00 76.56 241 SER A N 1
ATOM 1859 C CA . SER A 1 241 ? 0.535 -7.704 -21.659 1.00 76.56 241 SER A CA 1
ATOM 1860 C C . SER A 1 241 ? -0.337 -6.850 -22.575 1.00 76.56 241 SER A C 1
ATOM 1862 O O . SER A 1 241 ? -1.567 -6.941 -22.500 1.00 76.56 241 SER A O 1
ATOM 1864 N N . ALA A 1 242 ? 0.280 -6.043 -23.442 1.00 66.88 242 ALA A N 1
ATOM 1865 C CA . ALA A 1 242 ? -0.464 -5.329 -24.470 1.00 66.88 242 ALA A CA 1
ATOM 1866 C C . ALA A 1 242 ? -1.349 -6.332 -25.235 1.00 66.88 242 ALA A C 1
ATOM 1868 O O . ALA A 1 242 ? -0.883 -7.445 -25.510 1.00 66.88 242 ALA A O 1
ATOM 1869 N N . PRO A 1 243 ? -2.608 -5.989 -25.565 1.00 57.97 243 PRO A N 1
ATOM 1870 C CA . PRO A 1 243 ? -3.395 -6.840 -26.443 1.00 57.97 243 PRO A CA 1
ATOM 1871 C C . PRO A 1 243 ? -2.576 -7.053 -27.716 1.00 57.97 243 PRO A C 1
ATOM 1873 O O . PRO A 1 243 ? -2.066 -6.084 -28.283 1.00 57.97 243 PRO A O 1
ATOM 1876 N N . ALA A 1 244 ? -2.392 -8.316 -28.119 1.00 53.69 244 ALA A N 1
ATOM 1877 C CA . ALA A 1 244 ? -1.713 -8.641 -29.365 1.00 53.69 244 ALA A CA 1
ATOM 1878 C C . ALA A 1 244 ? -2.330 -7.768 -30.459 1.00 53.69 244 ALA A C 1
ATOM 1880 O O . ALA A 1 244 ? -3.549 -7.801 -30.642 1.00 53.69 244 ALA A O 1
ATOM 1881 N N . ALA A 1 245 ? -1.514 -6.925 -31.100 1.00 53.44 245 ALA A N 1
ATOM 1882 C CA . ALA A 1 245 ? -1.984 -6.056 -32.166 1.00 53.44 245 ALA A CA 1
ATOM 1883 C C . ALA A 1 245 ? -2.761 -6.932 -33.149 1.00 53.44 245 ALA A C 1
ATOM 1885 O O . ALA A 1 245 ? -2.204 -7.896 -33.679 1.00 53.44 245 ALA A O 1
ATOM 1886 N N . ALA A 1 246 ? -4.060 -6.658 -33.301 1.00 49.56 246 ALA A N 1
ATOM 1887 C CA . ALA A 1 246 ? -4.902 -7.403 -34.218 1.00 49.56 246 ALA A CA 1
ATOM 1888 C C . ALA A 1 246 ? -4.197 -7.400 -35.574 1.00 49.56 246 ALA A C 1
ATOM 1890 O O . ALA A 1 246 ? -3.867 -6.329 -36.093 1.00 49.56 246 ALA A O 1
ATOM 1891 N N . ALA A 1 247 ? -3.884 -8.592 -36.087 1.00 55.28 247 ALA A N 1
ATOM 1892 C CA . ALA A 1 247 ? -3.258 -8.724 -37.390 1.00 55.28 247 ALA A CA 1
ATOM 1893 C C . ALA A 1 247 ? -4.088 -7.911 -38.401 1.00 55.28 247 ALA A C 1
ATOM 1895 O O . ALA A 1 247 ? -5.323 -7.985 -38.351 1.00 55.28 247 ALA A O 1
ATOM 1896 N N . PRO A 1 248 ? -3.454 -7.101 -39.267 1.00 65.75 248 PRO A N 1
ATOM 1897 C CA . PRO A 1 248 ? -4.193 -6.347 -40.268 1.00 65.75 248 PRO A CA 1
ATOM 1898 C C . PRO A 1 248 ? -5.040 -7.322 -41.104 1.00 65.75 248 PRO A C 1
ATOM 1900 O O . PRO A 1 248 ? -4.581 -8.439 -41.371 1.00 65.75 248 PRO A O 1
ATOM 1903 N N . PRO A 1 249 ? -6.276 -6.948 -41.483 1.00 68.50 249 PRO A N 1
ATOM 1904 C CA . PRO A 1 249 ? -7.119 -7.813 -42.295 1.00 68.50 249 PRO A CA 1
ATOM 1905 C C . PRO A 1 249 ? -6.388 -8.178 -43.599 1.00 68.50 249 PRO A C 1
ATOM 1907 O O . PRO A 1 249 ? -5.658 -7.336 -44.135 1.00 68.50 249 PRO A O 1
ATOM 1910 N N . PRO A 1 250 ? -6.541 -9.419 -44.100 1.00 74.12 250 PRO A N 1
ATOM 1911 C CA . PRO A 1 250 ? -5.939 -9.811 -45.367 1.00 74.12 250 PRO A CA 1
ATOM 1912 C C . PRO A 1 250 ? -6.438 -8.891 -46.488 1.00 74.12 250 PRO A C 1
ATOM 1914 O O . PRO A 1 250 ? -7.611 -8.511 -46.503 1.00 74.12 250 PRO A O 1
ATOM 1917 N N . SER A 1 251 ? -5.507 -8.503 -47.365 1.00 78.88 251 SER A N 1
ATOM 1918 C CA . SER A 1 251 ? -5.731 -7.616 -48.516 1.00 78.88 251 SER A CA 1
ATOM 1919 C C . SER A 1 251 ? -6.640 -8.228 -49.573 1.00 78.88 251 SER A C 1
ATOM 1921 O O . SER A 1 251 ? -6.583 -9.466 -49.750 1.00 78.88 251 SER A O 1
#

pLDDT: mean 76.33, std 27.84, range [20.69, 98.69]

Solvent-accessible surface area (backbone atoms only — not comparable to full-atom values): 15580 Å² total; per-residue (Å²): 139,84,82,82,81,83,84,81,85,78,89,79,66,87,75,80,86,74,88,83,80,86,82,87,82,84,89,87,85,83,86,87,82,92,81,86,84,88,77,85,76,82,75,78,77,83,85,77,90,78,95,56,71,66,57,51,74,45,67,68,87,52,74,70,54,42,49,48,52,20,44,57,47,30,51,65,71,44,68,86,58,84,55,96,55,44,69,61,51,34,53,52,47,24,58,52,41,30,54,52,48,53,58,36,54,35,55,88,47,92,98,36,47,29,56,25,48,47,33,34,28,22,36,68,88,78,66,42,76,44,26,37,36,34,37,28,39,23,20,86,52,45,76,46,78,34,79,80,36,63,90,88,46,61,44,25,24,22,49,44,77,72,47,55,39,77,96,46,55,95,40,53,52,66,58,50,52,50,51,52,53,49,54,45,39,40,69,78,66,59,32,64,29,40,24,34,73,40,50,63,73,44,57,68,62,49,51,53,41,43,77,72,58,35,40,77,47,78,86,76,82,78,75,98,80,65,74,54,77,90,36,73,42,52,31,37,27,66,63,81,75,74,75,76,76,74,75,78,77,87,130

Radius of gyration: 20.83 Å; Cα contacts (8 Å, |Δi|>4): 335; chains: 1; bounding box: 44×63×83 Å

Foldseek 3Di:
DDDDDDADDDPPPDDDDDDDDDDDDDDDDDDDDDDDDDDDDPPPDPDDDDDQFDWDKDWDDDLVQQLLLQLLLLCVRCVPPPDPCSVVVSVVSSVVSSVVQVQQCDQPDPPAGRQKIKMFIAGPPPRGGQWIKMKGAACVRHVDHRPQDPPVQRLEMEIDDTGGHPVCPPRCPSLVNLVVNLCCSCPVRVRQKYKYKDQQPPVVVVVSCVVNAKDFPPPPPPDPDDDSGPDITMIMHGDPPDDDPPDPPDD